Protein AF-A0A1U6GLB4-F1 (afdb_monomer_lite)

pLDDT: mean 91.73, std 7.14, range [48.81, 98.81]

Sequence (209 aa):
MNNYIIRPQEIYLLERYSSPAYFKEMRDAFANMLEAAEYALELFVNDLPFDYRTRPINRQPDIVWGERVLPNLRDTLDSLNVGYQELLKGDLAAIRYGGNVQSDFRAISTDYDIDWMPEQQQLDYEKWRREASLCAFNMKITSYFGWKIGSLTERYTTESRGPLNPPESWPIYRLSPKYSVELDEVVPVAGMYIPDRVDCSGIIKLDSA

Structure (mmCIF, N/CA/C/O backbone):
data_AF-A0A1U6GLB4-F1
#
_entry.id   AF-A0A1U6GLB4-F1
#
loop_
_atom_site.group_PDB
_atom_site.id
_atom_site.type_symbol
_atom_site.label_atom_id
_atom_site.label_alt_id
_atom_site.label_comp_id
_atom_site.label_asym_id
_atom_site.label_entity_id
_atom_site.label_seq_id
_atom_site.pdbx_PDB_ins_code
_atom_site.Cartn_x
_atom_site.Cartn_y
_atom_site.Cartn_z
_atom_site.occupancy
_atom_site.B_iso_or_equiv
_atom_site.auth_seq_id
_atom_site.auth_comp_id
_atom_site.auth_asym_id
_atom_site.auth_atom_id
_atom_site.pdbx_PDB_model_num
ATOM 1 N N . MET A 1 1 ? 8.419 0.129 -38.508 1.00 48.81 1 MET A N 1
ATOM 2 C CA . MET A 1 1 ? 9.339 0.737 -37.524 1.00 48.81 1 MET A CA 1
ATOM 3 C C . MET A 1 1 ? 8.672 0.589 -36.177 1.00 48.81 1 MET A C 1
ATOM 5 O O . MET A 1 1 ? 7.534 1.025 -36.063 1.00 48.81 1 MET A O 1
ATOM 9 N N . ASN A 1 2 ? 9.320 -0.069 -35.215 1.00 57.84 2 ASN A N 1
ATOM 10 C CA . ASN A 1 2 ? 8.777 -0.146 -33.860 1.00 57.84 2 ASN A CA 1
ATOM 11 C C . ASN A 1 2 ? 8.825 1.262 -33.272 1.00 57.84 2 ASN A C 1
ATOM 13 O O . ASN A 1 2 ? 9.902 1.830 -33.100 1.00 57.84 2 ASN A O 1
ATOM 17 N N . ASN A 1 3 ? 7.654 1.832 -33.029 1.00 80.00 3 ASN A N 1
ATOM 18 C CA . ASN A 1 3 ? 7.489 3.198 -32.570 1.00 80.00 3 ASN A CA 1
ATOM 19 C C . ASN A 1 3 ? 7.258 3.150 -31.055 1.00 80.00 3 ASN A C 1
ATOM 21 O O . ASN A 1 3 ? 6.149 3.381 -30.591 1.00 80.00 3 ASN A O 1
ATOM 25 N N . TYR A 1 4 ? 8.294 2.809 -30.284 1.00 84.12 4 TYR A N 1
ATOM 26 C CA . TYR A 1 4 ? 8.251 2.835 -28.818 1.00 84.12 4 TYR A CA 1
ATOM 27 C C . TYR A 1 4 ? 9.020 4.038 -28.264 1.00 84.12 4 TYR A C 1
ATOM 29 O O . TYR A 1 4 ? 9.943 4.552 -28.896 1.00 84.12 4 TYR A O 1
ATOM 37 N N . ILE A 1 5 ? 8.654 4.482 -27.060 1.00 89.19 5 ILE A N 1
ATOM 38 C CA . ILE A 1 5 ? 9.366 5.534 -26.323 1.00 89.19 5 ILE A CA 1
ATOM 39 C C . ILE A 1 5 ? 9.695 5.006 -24.932 1.00 89.19 5 ILE A C 1
ATOM 41 O O . ILE A 1 5 ? 8.812 4.568 -24.199 1.00 89.19 5 ILE A O 1
ATOM 45 N N . ILE A 1 6 ? 10.970 5.086 -24.554 1.00 90.69 6 ILE A N 1
ATOM 46 C CA . ILE A 1 6 ? 11.419 4.813 -23.188 1.00 90.69 6 ILE A CA 1
ATOM 47 C C . ILE A 1 6 ? 11.243 6.092 -22.370 1.00 90.69 6 ILE A C 1
ATOM 49 O O . ILE A 1 6 ? 11.812 7.129 -22.709 1.00 90.69 6 ILE A O 1
ATOM 53 N N . ARG A 1 7 ? 10.461 6.013 -21.289 1.00 93.06 7 ARG A N 1
ATOM 54 C CA . ARG A 1 7 ? 10.189 7.126 -20.367 1.00 93.06 7 ARG A CA 1
ATOM 55 C C . ARG A 1 7 ? 10.788 6.810 -18.992 1.00 93.06 7 ARG A C 1
ATOM 57 O O . ARG A 1 7 ? 10.134 6.121 -18.214 1.00 93.06 7 ARG A O 1
ATOM 64 N N . PRO A 1 8 ? 12.006 7.285 -18.669 1.00 94.50 8 PRO A N 1
ATOM 65 C CA . PRO A 1 8 ? 12.710 6.866 -17.456 1.00 94.50 8 PRO A CA 1
ATOM 66 C C . PRO A 1 8 ? 11.938 7.075 -16.152 1.00 94.50 8 PRO A C 1
ATOM 68 O O . PRO A 1 8 ? 11.910 6.174 -15.327 1.00 94.50 8 PRO A O 1
ATOM 71 N N . GLN A 1 9 ? 11.264 8.216 -15.982 1.00 95.06 9 GLN A N 1
ATOM 72 C CA . GLN A 1 9 ? 10.461 8.478 -14.783 1.00 95.06 9 GLN A CA 1
ATOM 73 C C . GLN A 1 9 ? 9.288 7.498 -14.638 1.00 95.06 9 GLN A C 1
ATOM 75 O O . GLN A 1 9 ? 9.032 7.007 -13.542 1.00 95.06 9 GLN A O 1
ATOM 80 N N . GLU A 1 10 ? 8.583 7.201 -15.734 1.00 94.44 10 GLU A N 1
ATOM 81 C CA . GLU A 1 10 ? 7.473 6.243 -15.723 1.00 94.44 10 GLU A CA 1
ATOM 82 C C . GLU A 1 10 ? 7.970 4.856 -15.315 1.00 94.44 10 GLU A C 1
ATOM 84 O O . GLU A 1 10 ? 7.393 4.231 -14.431 1.00 94.44 10 GLU A O 1
ATOM 89 N N . ILE A 1 11 ? 9.076 4.411 -15.916 1.00 93.88 11 ILE A N 1
ATOM 90 C CA . ILE A 1 11 ? 9.671 3.106 -15.627 1.00 93.88 11 ILE A CA 1
ATOM 91 C C . ILE A 1 11 ? 10.142 3.048 -14.167 1.00 93.88 11 ILE A C 1
ATOM 93 O O . ILE A 1 11 ? 9.776 2.128 -13.445 1.00 93.88 11 ILE A O 1
ATOM 97 N N . TYR A 1 12 ? 10.844 4.075 -13.692 1.00 95.50 12 TYR A N 1
ATOM 98 C CA . TYR A 1 12 ? 11.273 4.176 -12.298 1.00 95.50 12 TYR A CA 1
ATOM 99 C C . TYR A 1 12 ? 10.102 4.071 -11.308 1.00 95.50 12 TYR A C 1
ATOM 101 O O . TYR A 1 12 ? 10.186 3.366 -10.303 1.00 95.50 12 TYR A O 1
ATOM 109 N N . LEU A 1 13 ? 8.986 4.752 -11.585 1.00 95.88 13 LEU A N 1
ATOM 110 C CA . LEU A 1 13 ? 7.810 4.704 -10.717 1.00 95.88 13 LEU A CA 1
ATOM 111 C C . LEU A 1 13 ? 7.108 3.350 -10.753 1.00 95.88 13 LEU A C 1
ATOM 113 O O . LEU A 1 13 ? 6.653 2.890 -9.711 1.00 95.88 13 LEU A O 1
ATOM 117 N N . LEU A 1 14 ? 7.042 2.695 -11.912 1.00 94.88 14 LEU A N 1
ATOM 118 C CA . LEU A 1 14 ? 6.532 1.329 -12.009 1.00 94.88 14 LEU A CA 1
ATOM 119 C C . LEU A 1 14 ? 7.382 0.371 -11.162 1.00 94.88 14 LEU A C 1
ATOM 121 O O . LEU A 1 14 ? 6.813 -0.351 -10.348 1.00 94.88 14 LEU A O 1
ATOM 125 N N . GLU A 1 15 ? 8.715 0.427 -11.281 1.00 94.25 15 GLU A N 1
ATOM 126 C CA . GLU A 1 15 ? 9.641 -0.372 -10.462 1.00 94.25 15 GLU A CA 1
ATOM 127 C C . GLU A 1 15 ? 9.440 -0.105 -8.970 1.00 94.25 15 GLU A C 1
ATOM 129 O O . GLU A 1 15 ? 9.328 -1.043 -8.177 1.00 94.25 15 GLU A O 1
ATOM 134 N N . ARG A 1 16 ? 9.341 1.174 -8.583 1.00 95.44 16 ARG A N 1
ATOM 135 C CA . ARG A 1 16 ? 9.079 1.575 -7.199 1.00 95.44 16 ARG A CA 1
ATOM 136 C C . ARG A 1 16 ? 7.760 0.991 -6.712 1.00 95.44 16 ARG A C 1
ATOM 138 O O . ARG A 1 16 ? 7.752 0.322 -5.683 1.00 95.44 16 ARG A O 1
ATOM 145 N N . TYR A 1 17 ? 6.669 1.192 -7.445 1.00 95.56 17 TYR A N 1
ATOM 146 C CA . TYR A 1 17 ? 5.338 0.729 -7.056 1.00 95.56 17 TYR A CA 1
ATOM 147 C C . TYR A 1 17 ? 5.187 -0.791 -7.063 1.00 95.56 17 TYR A C 1
ATOM 149 O O . TYR A 1 17 ? 4.237 -1.288 -6.468 1.00 95.56 17 TYR A O 1
ATOM 157 N N . SER A 1 18 ? 6.106 -1.530 -7.682 1.00 93.94 18 SER A N 1
ATOM 158 C CA . SER A 1 18 ? 6.175 -2.990 -7.593 1.00 93.94 18 SER A CA 1
ATOM 159 C C . SER A 1 18 ? 7.276 -3.524 -6.683 1.00 93.94 18 SER A C 1
ATOM 161 O O . SER A 1 18 ? 7.493 -4.731 -6.633 1.00 93.94 18 SER A O 1
ATOM 163 N N . SER A 1 19 ? 7.999 -2.651 -5.983 1.00 94.75 19 SER A N 1
ATOM 164 C CA . SER A 1 19 ? 9.138 -3.057 -5.163 1.00 94.75 19 SER A CA 1
ATOM 165 C C . SER A 1 19 ? 8.711 -3.607 -3.793 1.00 94.75 19 SER A C 1
ATOM 167 O O . SER A 1 19 ? 7.716 -3.144 -3.222 1.00 94.75 19 SER A O 1
ATOM 169 N N . PRO A 1 20 ? 9.515 -4.508 -3.189 1.00 97.00 20 PRO A N 1
ATOM 170 C CA . PRO A 1 20 ? 9.338 -4.901 -1.793 1.00 97.00 20 PRO A CA 1
ATOM 171 C C . PRO A 1 20 ? 9.336 -3.706 -0.833 1.00 97.00 20 PRO A C 1
ATOM 173 O O . PRO A 1 20 ? 8.555 -3.678 0.112 1.00 97.00 20 PRO A O 1
ATOM 176 N N . ALA A 1 21 ? 10.173 -2.695 -1.084 1.00 97.25 21 ALA A N 1
ATOM 177 C CA . ALA A 1 21 ? 10.254 -1.507 -0.237 1.00 97.25 21 ALA A CA 1
ATOM 178 C C . ALA A 1 21 ? 8.921 -0.743 -0.193 1.00 97.25 21 ALA A C 1
ATOM 180 O O . ALA A 1 21 ? 8.442 -0.403 0.884 1.00 97.25 21 ALA A O 1
ATOM 181 N N . TYR A 1 22 ? 8.280 -0.547 -1.346 1.00 97.31 22 TYR A N 1
ATOM 182 C CA . TYR A 1 22 ? 6.992 0.144 -1.415 1.00 97.31 22 TYR A CA 1
ATOM 183 C C . TYR A 1 22 ? 5.839 -0.703 -0.859 1.00 97.31 22 TYR A C 1
ATOM 185 O O . TYR A 1 22 ? 4.945 -0.182 -0.195 1.00 97.31 22 TYR A O 1
ATOM 193 N N . PHE A 1 23 ? 5.887 -2.028 -1.046 1.00 98.19 23 PHE A N 1
ATOM 194 C CA . PHE A 1 23 ? 4.966 -2.947 -0.368 1.00 98.19 23 PHE A CA 1
ATOM 195 C C . PHE A 1 23 ? 5.094 -2.824 1.158 1.00 98.19 23 PHE A C 1
ATOM 197 O O . PHE A 1 23 ? 4.090 -2.777 1.868 1.00 98.19 23 PHE A O 1
ATOM 204 N N . LYS A 1 24 ? 6.326 -2.744 1.674 1.00 98.31 24 LYS A N 1
ATOM 205 C CA . LYS A 1 24 ? 6.592 -2.566 3.105 1.00 98.31 24 LYS A CA 1
ATOM 206 C C . LYS A 1 24 ? 6.003 -1.257 3.631 1.00 98.31 24 LYS A C 1
ATOM 208 O O . LYS A 1 24 ? 5.389 -1.284 4.688 1.00 98.31 24 LYS A O 1
ATOM 213 N N . GLU A 1 25 ? 6.153 -0.146 2.904 1.00 98.06 25 GLU A N 1
ATOM 214 C CA . GLU A 1 25 ? 5.538 1.144 3.267 1.00 98.06 25 GLU A CA 1
ATOM 215 C C . GLU A 1 25 ? 4.018 1.003 3.449 1.00 98.06 25 GLU A C 1
ATOM 217 O O . GLU A 1 25 ? 3.474 1.403 4.478 1.00 98.06 25 GLU A O 1
ATOM 222 N N . MET A 1 26 ? 3.344 0.358 2.492 1.00 98.25 26 MET A N 1
ATOM 223 C CA . MET A 1 26 ? 1.905 0.082 2.555 1.00 98.25 26 MET A CA 1
ATOM 224 C C . MET A 1 26 ? 1.525 -0.782 3.763 1.00 98.25 26 MET A C 1
ATOM 226 O O . MET A 1 26 ? 0.605 -0.438 4.506 1.00 98.25 26 MET A O 1
ATOM 230 N N . ARG A 1 27 ? 2.241 -1.893 3.966 1.00 98.56 27 ARG A N 1
ATOM 231 C CA . ARG A 1 27 ? 2.006 -2.827 5.071 1.00 98.56 27 ARG A CA 1
ATOM 232 C C . ARG A 1 27 ? 2.204 -2.157 6.427 1.00 98.56 27 ARG A C 1
ATOM 234 O O . ARG A 1 27 ? 1.383 -2.342 7.315 1.00 98.56 27 ARG A O 1
ATOM 241 N N . ASP A 1 28 ? 3.280 -1.397 6.592 1.00 98.75 28 ASP A N 1
ATOM 242 C CA . ASP A 1 28 ? 3.593 -0.728 7.856 1.00 98.75 28 ASP A CA 1
ATOM 243 C C . ASP A 1 28 ? 2.567 0.362 8.165 1.00 98.75 28 ASP A C 1
ATOM 245 O O . ASP A 1 28 ? 2.120 0.481 9.301 1.00 98.75 28 ASP A O 1
A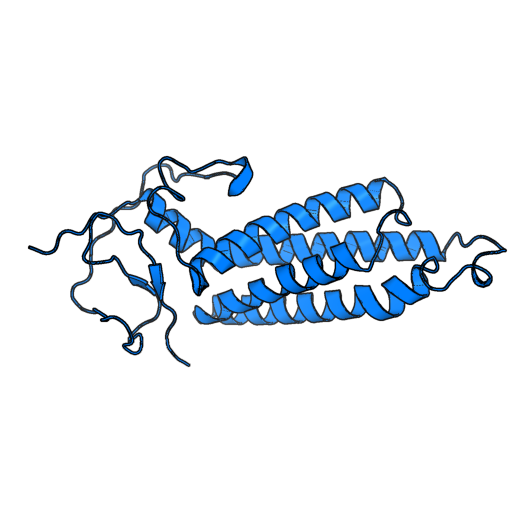TOM 249 N N . ALA A 1 29 ? 2.124 1.110 7.149 1.00 98.69 29 ALA A N 1
ATOM 250 C CA . ALA A 1 29 ? 1.013 2.040 7.307 1.00 98.69 29 ALA A CA 1
ATOM 251 C C . ALA A 1 29 ? -0.275 1.312 7.725 1.00 98.69 29 ALA A C 1
ATOM 253 O O . ALA A 1 29 ? -0.973 1.770 8.623 1.00 98.69 29 ALA A O 1
ATOM 254 N N . PHE A 1 30 ? -0.578 0.153 7.136 1.00 98.75 30 PHE A N 1
ATOM 255 C CA . PHE A 1 30 ? -1.726 -0.652 7.553 1.00 98.75 30 PHE A CA 1
ATOM 256 C C . PHE A 1 30 ? -1.589 -1.148 9.003 1.00 98.75 30 PHE A C 1
ATOM 258 O O . PHE A 1 30 ? -2.547 -1.064 9.766 1.00 98.75 30 PHE A O 1
ATOM 265 N N . ALA A 1 31 ? -0.403 -1.605 9.409 1.00 98.81 31 ALA A N 1
ATOM 266 C CA . ALA A 1 31 ? -0.138 -2.040 10.779 1.00 98.81 31 ALA A CA 1
ATOM 267 C C . ALA A 1 31 ? -0.322 -0.899 11.793 1.00 98.81 31 ALA A C 1
ATOM 269 O O . ALA A 1 31 ? -1.009 -1.083 12.792 1.00 98.81 31 ALA A O 1
ATOM 270 N N . ASN A 1 32 ? 0.202 0.296 11.502 1.00 98.81 32 ASN A N 1
ATOM 271 C CA . ASN A 1 32 ? 0.034 1.470 12.366 1.00 98.81 32 ASN A CA 1
ATOM 272 C C . ASN A 1 32 ? -1.437 1.921 12.458 1.00 98.81 32 ASN A C 1
ATOM 274 O O . ASN A 1 32 ? -1.891 2.380 13.504 1.00 98.81 32 ASN A O 1
ATOM 278 N N . MET A 1 33 ? -2.193 1.801 11.362 1.00 98.44 33 MET A N 1
ATOM 279 C CA . MET A 1 33 ? -3.637 2.059 11.350 1.00 98.44 33 MET A CA 1
ATOM 280 C C . MET A 1 33 ? -4.382 1.070 12.253 1.00 98.44 33 MET A C 1
ATOM 282 O O . MET A 1 33 ? -5.233 1.484 13.041 1.00 98.44 33 MET A O 1
ATOM 286 N N . LEU A 1 34 ? -4.040 -0.220 12.164 1.00 98.50 34 LEU A N 1
ATOM 287 C CA . LEU A 1 34 ? -4.619 -1.262 13.006 1.00 98.50 34 LEU A CA 1
ATOM 288 C C . LEU A 1 34 ? -4.296 -1.022 14.486 1.00 98.50 34 LEU A C 1
ATOM 290 O O . LEU A 1 34 ? -5.208 -1.042 15.305 1.00 98.50 34 LEU A O 1
ATOM 294 N N . GLU A 1 35 ? -3.041 -0.712 14.814 1.00 98.69 35 GLU A N 1
ATOM 295 C CA . GLU A 1 35 ? -2.609 -0.393 16.180 1.00 98.69 35 GLU A CA 1
ATOM 296 C C . GLU A 1 35 ? -3.398 0.790 16.767 1.00 98.69 35 GLU A C 1
ATOM 298 O O . GLU A 1 35 ? -3.877 0.716 17.898 1.00 98.69 35 GLU A O 1
ATOM 303 N N . ALA A 1 36 ? -3.619 1.855 15.986 1.00 98.44 36 ALA A N 1
ATOM 304 C CA . ALA A 1 36 ? -4.425 2.996 16.423 1.00 98.44 36 ALA A CA 1
ATOM 305 C C . ALA A 1 36 ? -5.878 2.598 16.745 1.00 98.44 36 ALA A C 1
ATOM 307 O O . ALA A 1 36 ? -6.431 3.046 17.752 1.00 98.44 36 ALA 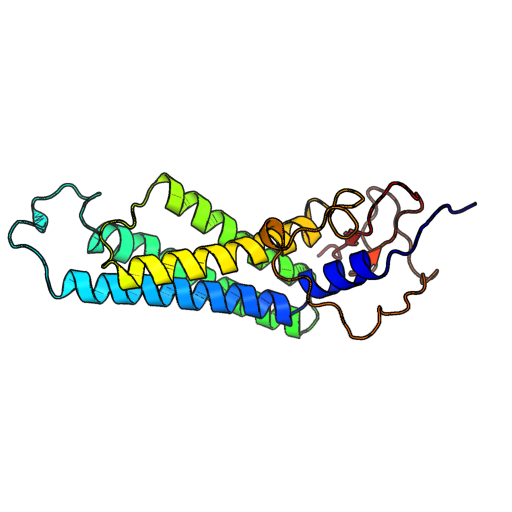A O 1
ATOM 308 N N . ALA A 1 37 ? -6.490 1.734 15.928 1.00 97.94 37 ALA A N 1
ATOM 309 C CA . ALA A 1 37 ? -7.851 1.248 16.158 1.00 97.94 37 ALA A CA 1
ATOM 310 C C . ALA A 1 37 ? -7.943 0.292 17.360 1.00 97.94 37 ALA A C 1
ATOM 312 O O . ALA A 1 37 ? -8.902 0.362 18.132 1.00 97.94 37 ALA A O 1
ATOM 313 N N . GLU A 1 38 ? -6.956 -0.588 17.542 1.00 98.25 38 GLU A N 1
ATOM 314 C CA . GLU A 1 38 ? -6.878 -1.484 18.700 1.00 98.25 38 GLU A CA 1
ATOM 315 C C . GLU A 1 38 ? -6.714 -0.698 19.999 1.00 98.25 38 GLU A C 1
ATOM 317 O O . GLU A 1 38 ? -7.439 -0.941 20.964 1.00 98.25 38 GLU A O 1
ATOM 322 N N . TYR A 1 39 ? -5.826 0.297 19.999 1.00 98.25 39 TYR A N 1
ATOM 323 C CA . TYR A 1 39 ? -5.616 1.151 21.159 1.00 98.25 39 TYR A CA 1
ATOM 324 C C . TYR A 1 39 ? -6.846 2.014 21.468 1.00 98.25 39 TYR A C 1
ATOM 326 O O . TYR A 1 39 ? -7.226 2.161 22.630 1.00 98.25 39 TYR A O 1
ATOM 334 N N . ALA A 1 40 ? -7.537 2.530 20.444 1.00 97.38 40 ALA A N 1
ATOM 335 C CA . ALA A 1 40 ? -8.813 3.218 20.634 1.00 97.38 40 ALA A CA 1
ATOM 336 C C . ALA A 1 40 ? -9.847 2.317 21.320 1.00 97.38 40 ALA A C 1
ATOM 338 O O . ALA A 1 40 ? -10.564 2.772 22.213 1.00 97.38 40 ALA A O 1
ATOM 339 N N . LEU A 1 41 ? -9.921 1.042 20.921 1.00 96.75 41 LEU A N 1
ATOM 340 C CA . LEU A 1 41 ? -10.849 0.093 21.525 1.00 96.75 41 LEU A CA 1
ATOM 341 C C . LEU A 1 41 ? -10.486 -0.218 22.980 1.00 96.75 41 LEU A C 1
ATOM 343 O O . LEU A 1 41 ? -11.379 -0.281 23.822 1.00 96.75 41 LEU A O 1
ATOM 347 N N . GLU A 1 42 ? -9.200 -0.375 23.290 1.00 96.75 42 GLU A N 1
ATOM 348 C CA . GLU A 1 42 ? -8.733 -0.557 24.667 1.00 96.75 42 GLU A CA 1
ATOM 349 C C . GLU A 1 42 ? -9.148 0.622 25.557 1.00 96.75 42 GLU A C 1
ATOM 351 O O . GLU A 1 42 ? -9.722 0.422 26.631 1.00 96.75 42 GLU A O 1
ATOM 356 N N . LEU A 1 43 ? -8.921 1.856 25.095 1.00 95.25 43 LEU A N 1
ATOM 357 C CA . LEU A 1 43 ? -9.346 3.063 25.808 1.00 95.25 43 LEU A CA 1
ATOM 358 C C . LEU A 1 43 ? -10.866 3.094 26.006 1.00 95.25 43 LEU A C 1
ATOM 360 O O . LEU A 1 43 ? -11.334 3.372 27.107 1.00 95.25 43 LEU A O 1
ATOM 364 N N . PHE A 1 44 ? -11.628 2.759 24.963 1.00 92.94 44 PHE A N 1
ATOM 365 C CA . PHE A 1 44 ? -13.088 2.741 25.006 1.00 92.94 44 PHE A CA 1
ATOM 366 C C . PHE A 1 44 ? -13.638 1.720 26.015 1.00 92.94 44 PHE A C 1
ATOM 368 O O . PHE A 1 44 ? -14.528 2.039 26.801 1.00 92.94 44 PHE A O 1
ATOM 375 N N . VAL A 1 45 ? -13.106 0.493 26.027 1.00 92.31 45 VAL A N 1
ATOM 376 C CA . VAL A 1 45 ? -13.561 -0.579 26.932 1.00 92.31 45 VAL A CA 1
ATOM 377 C C . VAL A 1 45 ? -13.214 -0.281 28.396 1.00 92.31 45 VAL A C 1
ATOM 379 O O . VAL A 1 45 ? -13.943 -0.699 29.298 1.00 92.31 45 VAL A O 1
ATOM 382 N N . ASN A 1 46 ? -12.142 0.471 28.644 1.00 92.81 46 ASN A N 1
ATOM 383 C CA . ASN A 1 46 ? -11.748 0.881 29.991 1.00 92.81 46 ASN A CA 1
ATOM 384 C C . ASN A 1 46 ? -12.614 2.015 30.577 1.00 92.81 46 ASN A C 1
ATOM 386 O O . ASN A 1 46 ? -12.570 2.226 31.788 1.00 92.81 46 ASN A O 1
ATOM 390 N N . ASP A 1 47 ? -13.417 2.709 29.761 1.00 90.50 47 ASP A N 1
ATOM 391 C CA . ASP A 1 47 ? -14.274 3.832 30.182 1.00 90.50 47 ASP A CA 1
ATOM 392 C C . ASP A 1 47 ? -15.713 3.699 29.644 1.00 90.50 47 ASP A C 1
ATOM 394 O O . ASP A 1 47 ? -16.276 4.593 29.007 1.00 90.50 47 ASP A O 1
ATOM 398 N N . LEU A 1 48 ? -16.329 2.531 29.864 1.00 88.38 48 LEU A N 1
ATOM 399 C CA . LEU A 1 48 ? -17.674 2.258 29.354 1.00 88.38 48 LEU A CA 1
ATOM 400 C C . LEU A 1 48 ? -18.765 3.014 30.140 1.00 88.38 48 LEU A C 1
ATOM 402 O O . LEU A 1 48 ? -18.875 2.856 31.361 1.00 88.38 48 LEU A O 1
ATOM 406 N N . PRO A 1 49 ? -19.670 3.739 29.452 1.00 84.81 49 PRO A N 1
ATOM 407 C CA . PRO A 1 49 ? -20.848 4.328 30.080 1.00 84.81 49 PRO A CA 1
ATOM 408 C C . PRO A 1 49 ? -21.757 3.272 30.718 1.00 84.81 49 PRO A C 1
ATOM 410 O O . PRO A 1 49 ? -21.941 2.180 30.181 1.00 84.81 49 PRO A O 1
ATOM 413 N N . PHE A 1 50 ? -22.424 3.620 31.818 1.00 86.25 50 PHE A N 1
ATOM 414 C CA . PHE A 1 50 ? -23.331 2.698 32.515 1.00 86.25 50 PHE A CA 1
ATOM 415 C C . PHE A 1 50 ? -24.469 2.165 31.622 1.00 86.25 50 PHE A C 1
ATOM 417 O O . PHE A 1 50 ? -24.862 1.005 31.724 1.00 86.25 50 PHE A O 1
ATOM 424 N N . ASP A 1 51 ? -24.988 2.995 30.715 1.00 89.50 51 ASP A N 1
ATOM 425 C CA . ASP A 1 51 ? -26.072 2.642 29.794 1.00 89.50 51 ASP A CA 1
ATOM 426 C C . ASP A 1 51 ? -25.591 1.894 28.539 1.00 89.50 51 ASP A C 1
ATOM 428 O O . ASP A 1 51 ? -26.408 1.517 27.698 1.00 89.50 51 ASP A O 1
ATOM 432 N N . TYR A 1 52 ? -24.283 1.670 28.392 1.00 90.69 52 TYR A N 1
ATOM 433 C CA . TYR A 1 52 ? -23.653 1.220 27.152 1.00 90.69 52 TYR A CA 1
ATOM 434 C C . TYR A 1 52 ? -24.325 -0.005 26.519 1.00 90.69 52 TYR A C 1
ATOM 436 O O . TYR A 1 52 ? -24.701 0.019 25.347 1.00 90.69 52 TYR A O 1
ATOM 444 N N . ARG A 1 53 ? -24.552 -1.059 27.309 1.00 91.38 53 ARG A N 1
ATOM 445 C CA . ARG A 1 53 ? -25.127 -2.328 26.830 1.00 91.38 53 ARG A CA 1
ATOM 446 C C . ARG A 1 53 ? -26.595 -2.233 26.413 1.00 91.38 53 ARG A C 1
ATOM 448 O O . ARG A 1 53 ? -27.105 -3.154 25.785 1.00 91.38 53 ARG A O 1
ATOM 455 N N . THR A 1 54 ? -27.271 -1.134 26.744 1.00 92.69 54 THR A N 1
ATOM 456 C CA . THR A 1 54 ? -28.653 -0.870 26.309 1.00 92.69 54 THR A CA 1
ATOM 457 C C . THR A 1 54 ? -28.722 -0.202 24.936 1.00 92.69 54 THR A C 1
ATOM 459 O O . THR A 1 54 ? -29.798 -0.104 24.345 1.00 92.69 54 THR A O 1
ATOM 462 N N . ARG A 1 55 ? -27.581 0.252 24.402 1.00 89.19 55 ARG A N 1
ATOM 463 C CA . ARG A 1 55 ? -27.509 0.915 23.100 1.00 89.19 55 ARG A CA 1
ATOM 464 C C . ARG A 1 55 ? -27.664 -0.106 21.964 1.00 89.19 55 ARG A C 1
ATOM 466 O O . ARG A 1 55 ? -27.280 -1.265 22.122 1.00 89.19 55 ARG A O 1
ATOM 473 N N . PRO A 1 56 ? -28.182 0.305 20.794 1.00 89.12 56 PRO A N 1
ATOM 474 C CA . PRO A 1 56 ? -28.191 -0.533 19.595 1.00 89.12 56 PRO A CA 1
ATOM 475 C C . PRO A 1 56 ? -26.806 -1.110 19.271 1.00 89.12 56 PRO A C 1
ATOM 477 O O . PRO A 1 56 ? -25.800 -0.444 19.503 1.00 89.12 56 PRO A O 1
ATOM 480 N N . ILE A 1 57 ? -26.746 -2.322 18.702 1.00 86.12 57 ILE A N 1
ATOM 481 C CA . ILE A 1 57 ? -25.479 -3.046 18.475 1.00 86.12 57 ILE A CA 1
ATOM 482 C C . ILE A 1 57 ? -24.495 -2.255 17.604 1.00 86.12 57 ILE A C 1
ATOM 484 O O . ILE A 1 57 ? -23.299 -2.271 17.852 1.00 86.12 57 ILE A O 1
ATOM 488 N N . ASN A 1 58 ? -24.994 -1.482 16.634 1.00 81.62 58 ASN A N 1
ATOM 489 C CA . ASN A 1 58 ? -24.172 -0.625 15.777 1.00 81.62 58 ASN A CA 1
ATOM 490 C C . ASN A 1 58 ? -23.534 0.561 16.525 1.00 81.62 58 ASN A C 1
ATOM 492 O O . ASN A 1 58 ? -22.687 1.245 15.967 1.00 81.62 58 ASN A O 1
ATOM 496 N N . ARG A 1 59 ? -23.940 0.811 17.775 1.00 84.56 59 ARG A N 1
ATOM 497 C CA . ARG A 1 59 ? -23.339 1.777 18.705 1.00 84.56 59 ARG A CA 1
ATOM 498 C C . ARG A 1 59 ? -22.567 1.092 19.834 1.00 84.56 59 ARG A C 1
ATOM 500 O O . ARG A 1 59 ? -22.311 1.724 20.859 1.00 84.56 59 ARG A O 1
ATOM 507 N N . GLN A 1 60 ? -22.235 -0.187 19.658 1.00 91.75 60 GLN A N 1
ATOM 508 C CA . GLN A 1 60 ? -21.395 -0.953 20.567 1.00 91.75 60 GLN A CA 1
ATOM 509 C C . GLN A 1 60 ? -20.071 -1.324 19.870 1.00 91.75 60 GLN A C 1
ATOM 511 O O . GLN A 1 60 ? -19.979 -2.402 19.275 1.00 91.75 60 GLN A O 1
ATOM 516 N N . PRO A 1 61 ? -19.056 -0.431 19.885 1.00 92.31 61 PRO A N 1
ATOM 517 C CA . PRO A 1 61 ? -17.773 -0.660 19.222 1.00 92.31 61 PRO A CA 1
ATOM 518 C C . PRO A 1 61 ? -17.053 -1.930 19.671 1.00 92.31 61 PRO A C 1
ATOM 520 O O . PRO A 1 61 ? -16.443 -2.594 18.845 1.00 92.31 61 PRO A O 1
ATOM 523 N N . ASP A 1 62 ? -17.150 -2.330 20.938 1.00 92.81 62 ASP A N 1
ATOM 524 C CA . ASP A 1 62 ? -16.513 -3.571 21.398 1.00 92.81 62 ASP A CA 1
ATOM 525 C C . ASP A 1 62 ? -17.061 -4.825 20.709 1.00 92.81 62 ASP A C 1
ATOM 527 O O . ASP A 1 62 ? -16.301 -5.744 20.428 1.00 92.81 62 ASP A O 1
ATOM 531 N N . ILE A 1 63 ? -18.346 -4.829 20.355 1.00 92.06 63 ILE A N 1
ATOM 532 C CA . ILE A 1 63 ? -18.956 -5.906 19.575 1.00 92.06 63 ILE A CA 1
ATOM 533 C C . ILE A 1 63 ? -18.605 -5.731 18.096 1.00 92.06 63 ILE A C 1
ATOM 535 O O . ILE A 1 63 ? -18.038 -6.620 17.469 1.00 92.06 63 ILE A O 1
ATOM 539 N N . VAL A 1 64 ? -18.928 -4.577 17.506 1.00 91.81 64 VAL A N 1
ATOM 540 C CA . VAL A 1 64 ? -18.788 -4.380 16.053 1.00 91.81 64 VAL A CA 1
ATOM 541 C C . VAL A 1 64 ? -17.322 -4.364 15.633 1.00 91.81 64 VAL A C 1
ATOM 543 O O . VAL A 1 64 ? -16.913 -5.123 14.754 1.00 91.81 64 VAL A O 1
ATOM 546 N N . TRP A 1 65 ? -16.518 -3.513 16.261 1.00 95.12 65 TRP A N 1
ATOM 547 C CA . TRP A 1 65 ? -15.099 -3.412 15.961 1.00 95.12 65 TRP A CA 1
ATOM 548 C C . TRP A 1 65 ? -14.299 -4.534 16.613 1.00 95.12 65 TRP A C 1
ATOM 550 O O . TRP A 1 65 ? -13.496 -5.161 15.926 1.00 95.12 65 TRP A O 1
ATOM 560 N N . GLY A 1 66 ? -14.547 -4.839 17.888 1.00 95.25 66 GLY A N 1
ATOM 561 C CA . GLY A 1 66 ? -13.778 -5.854 18.613 1.00 95.25 66 GLY A CA 1
ATOM 562 C C . GLY A 1 66 ? -13.963 -7.282 18.098 1.00 95.25 66 GLY A C 1
ATOM 563 O O . GLY A 1 66 ? -12.979 -8.018 18.020 1.00 95.25 66 GLY A O 1
ATOM 564 N N . GLU A 1 67 ? -15.175 -7.672 17.686 1.00 93.69 67 GLU A N 1
ATOM 565 C CA . GLU A 1 67 ? -15.458 -9.055 17.261 1.00 93.69 67 GLU A CA 1
ATOM 566 C C . GLU A 1 67 ? -15.499 -9.247 15.741 1.00 93.69 67 GLU A C 1
ATOM 568 O O . GLU A 1 67 ? -15.430 -10.385 15.274 1.00 93.69 67 GLU A O 1
ATOM 573 N N . ARG A 1 68 ? -15.614 -8.170 14.948 1.00 92.56 68 ARG A N 1
ATOM 574 C CA . ARG A 1 68 ? -15.749 -8.284 13.486 1.00 92.56 68 ARG A CA 1
ATOM 575 C C . ARG A 1 68 ? -14.730 -7.479 12.695 1.00 92.56 68 ARG A C 1
ATOM 577 O O . ARG A 1 68 ? -14.076 -8.054 11.832 1.00 92.56 68 ARG A O 1
ATOM 584 N N . VAL A 1 69 ? -14.585 -6.179 12.951 1.00 95.06 69 VAL A N 1
ATOM 585 C CA . VAL A 1 69 ? -13.681 -5.341 12.138 1.00 95.06 69 VAL A CA 1
ATOM 586 C C . VAL A 1 69 ? -12.214 -5.657 12.426 1.00 95.06 69 VAL A C 1
ATOM 588 O O . VAL A 1 69 ? -11.482 -6.012 11.507 1.00 95.06 69 VAL A O 1
ATOM 591 N N . LEU A 1 70 ? -11.783 -5.571 13.688 1.00 97.31 70 LEU A N 1
ATOM 592 C CA . LEU A 1 70 ? -10.381 -5.765 14.065 1.00 97.31 70 LEU A CA 1
ATOM 593 C C . LEU A 1 70 ? -9.870 -7.181 13.758 1.00 97.31 70 LEU A C 1
ATOM 595 O O . LEU A 1 70 ? -8.765 -7.281 13.232 1.00 97.31 70 LEU A O 1
ATOM 599 N N . PRO A 1 71 ? -10.630 -8.273 13.993 1.00 97.38 71 PRO A N 1
ATOM 600 C CA . PRO A 1 71 ? -10.206 -9.604 13.562 1.00 97.38 71 PRO A CA 1
ATOM 601 C C . PRO A 1 71 ? -9.946 -9.699 12.053 1.00 97.38 71 PRO A C 1
ATOM 603 O O . PRO A 1 71 ? -8.885 -10.167 11.658 1.00 97.38 71 PRO A O 1
ATOM 606 N N . ASN A 1 72 ? -10.840 -9.163 11.214 1.00 96.31 72 ASN A N 1
ATOM 607 C CA . ASN A 1 72 ? -10.632 -9.168 9.761 1.00 96.31 72 ASN A CA 1
ATOM 608 C C . ASN A 1 72 ? -9.403 -8.341 9.352 1.00 96.31 72 ASN A C 1
ATOM 610 O O . ASN A 1 72 ? -8.645 -8.747 8.475 1.00 96.31 72 ASN A O 1
ATOM 614 N N . LEU A 1 73 ? -9.175 -7.191 9.997 1.00 97.62 73 LEU A N 1
ATOM 615 C CA . LEU A 1 73 ? -7.986 -6.380 9.730 1.00 97.62 73 LEU A CA 1
ATOM 616 C C . LEU A 1 73 ? -6.692 -7.103 10.134 1.00 97.62 73 LEU A C 1
ATOM 618 O O . LEU A 1 73 ? -5.697 -6.995 9.420 1.00 97.62 73 LEU A O 1
ATOM 622 N N . ARG A 1 74 ? -6.693 -7.872 11.231 1.00 98.44 74 ARG A N 1
ATOM 623 C CA . ARG A 1 74 ? -5.554 -8.725 11.615 1.00 98.44 74 ARG A CA 1
ATOM 624 C C . ARG A 1 74 ? -5.276 -9.790 10.555 1.00 98.44 74 ARG A C 1
ATOM 626 O O . ARG A 1 74 ? -4.134 -9.909 10.121 1.00 98.44 74 ARG A O 1
ATOM 633 N N . ASP A 1 75 ? -6.311 -10.472 10.065 1.00 97.69 75 ASP A N 1
ATOM 634 C CA . ASP A 1 75 ? -6.178 -11.470 8.992 1.00 97.69 75 ASP A CA 1
ATOM 635 C C . ASP A 1 75 ? -5.603 -10.852 7.704 1.00 97.69 75 ASP A C 1
ATOM 637 O O . ASP A 1 75 ? -4.770 -11.451 7.007 1.00 97.69 75 ASP A O 1
ATOM 641 N N . THR A 1 76 ? -6.001 -9.615 7.387 1.00 97.94 76 THR A N 1
ATOM 642 C CA . THR A 1 76 ? -5.400 -8.865 6.282 1.00 97.94 76 THR A CA 1
ATOM 643 C C . THR A 1 76 ? -3.939 -8.543 6.552 1.00 9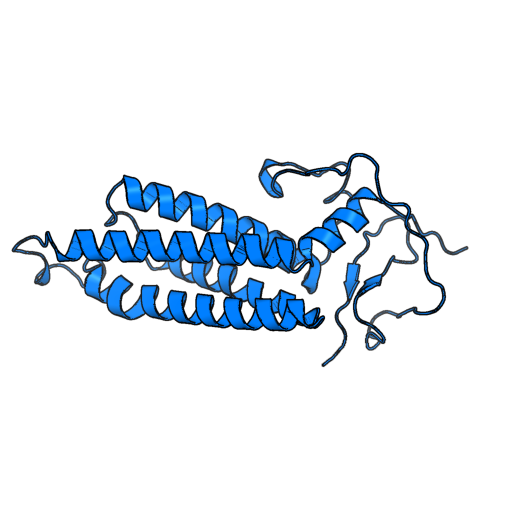7.94 76 THR A C 1
ATOM 645 O O . THR A 1 76 ? -3.118 -8.759 5.662 1.00 97.94 76 THR A O 1
ATOM 648 N N . LEU A 1 77 ? -3.574 -8.076 7.749 1.00 98.62 77 LEU A N 1
ATOM 649 C CA . LEU A 1 77 ? -2.173 -7.812 8.085 1.00 98.62 77 LEU A CA 1
ATOM 650 C C . LEU A 1 77 ? -1.314 -9.082 7.978 1.00 98.62 77 LEU A C 1
ATOM 652 O O . LEU A 1 77 ? -0.218 -9.028 7.416 1.00 98.62 77 LEU A O 1
ATOM 656 N N . ASP A 1 78 ? -1.818 -10.230 8.426 1.00 98.38 78 ASP A N 1
ATOM 657 C CA . ASP A 1 78 ? -1.152 -11.526 8.263 1.00 98.38 78 ASP A CA 1
ATOM 658 C C . ASP A 1 78 ? -0.966 -11.882 6.784 1.00 98.38 78 ASP A C 1
ATOM 660 O O . ASP A 1 78 ? 0.131 -12.252 6.355 1.00 98.38 78 ASP A O 1
ATOM 664 N N . SER A 1 79 ? -1.998 -11.669 5.966 1.00 97.50 79 SER A N 1
ATOM 665 C CA . SER A 1 79 ? -1.913 -11.847 4.512 1.00 97.50 79 SER A CA 1
ATOM 666 C C . SER A 1 79 ? -0.872 -10.917 3.877 1.00 97.50 79 SER A C 1
ATOM 668 O O . SER A 1 79 ? -0.102 -11.340 3.013 1.00 97.50 79 SER A O 1
ATOM 670 N N . LEU A 1 80 ? -0.794 -9.656 4.311 1.00 98.25 80 LEU A N 1
ATOM 671 C CA . LEU A 1 80 ? 0.220 -8.708 3.845 1.00 98.25 80 LEU A CA 1
ATOM 672 C C . LEU A 1 80 ? 1.630 -9.128 4.273 1.00 98.25 80 LEU A C 1
ATOM 674 O O . LEU A 1 80 ? 2.572 -8.980 3.496 1.00 98.25 80 LEU A O 1
ATOM 678 N N . ASN A 1 81 ? 1.792 -9.679 5.477 1.00 98.44 81 ASN A N 1
ATOM 679 C CA . ASN A 1 81 ? 3.067 -10.228 5.930 1.00 98.44 81 ASN A CA 1
ATOM 680 C C . ASN A 1 81 ? 3.528 -11.381 5.032 1.00 98.44 81 ASN A C 1
ATOM 682 O O . ASN A 1 81 ? 4.695 -11.395 4.636 1.00 98.44 81 ASN A O 1
ATOM 686 N N . VAL A 1 82 ? 2.625 -12.291 4.652 1.00 97.94 82 VAL A N 1
ATOM 687 C CA . VAL A 1 82 ? 2.917 -13.362 3.683 1.00 97.94 82 VAL A CA 1
ATOM 688 C C . VAL A 1 82 ? 3.326 -12.776 2.332 1.00 97.94 82 VAL A C 1
ATOM 690 O O . VAL A 1 82 ? 4.410 -13.087 1.840 1.00 97.94 82 VAL A O 1
ATOM 693 N N . GLY A 1 83 ? 2.517 -11.873 1.766 1.00 96.44 83 GLY A N 1
ATOM 694 C CA . GLY A 1 83 ? 2.811 -11.241 0.476 1.00 96.44 83 GLY A CA 1
ATOM 695 C C . GLY A 1 83 ? 4.160 -10.516 0.457 1.00 96.44 83 GLY A C 1
ATOM 696 O O . GLY A 1 83 ? 4.914 -10.622 -0.508 1.00 96.44 83 GLY A O 1
ATOM 697 N N . TYR A 1 84 ? 4.524 -9.845 1.553 1.00 98.12 84 TYR A N 1
ATOM 698 C CA . TYR A 1 84 ? 5.829 -9.200 1.677 1.00 98.12 84 TYR A CA 1
ATOM 699 C C . TYR A 1 84 ? 6.988 -10.208 1.644 1.00 98.12 84 TYR A C 1
ATOM 701 O O . TYR A 1 84 ? 7.992 -9.960 0.976 1.00 98.12 84 TYR A O 1
ATOM 709 N N . GLN A 1 85 ? 6.858 -11.354 2.322 1.00 98.12 85 GLN A N 1
ATOM 710 C CA . GLN A 1 85 ? 7.889 -12.397 2.295 1.00 98.12 85 GLN A CA 1
ATOM 711 C C . GLN A 1 85 ? 8.039 -13.030 0.910 1.00 98.12 85 GLN A C 1
ATOM 713 O O . GLN A 1 85 ? 9.167 -13.251 0.476 1.00 98.12 85 GLN A O 1
ATOM 718 N N . GLU A 1 86 ? 6.943 -13.301 0.199 1.00 96.44 86 GLU A N 1
ATOM 719 C CA . GLU A 1 86 ? 7.014 -13.843 -1.167 1.00 96.44 86 GLU A CA 1
ATOM 720 C C . GLU A 1 86 ? 7.647 -12.841 -2.143 1.00 96.44 86 GLU A C 1
ATOM 722 O O . GLU A 1 86 ? 8.535 -13.197 -2.922 1.00 96.44 86 GLU A O 1
ATOM 727 N N . LEU A 1 87 ? 7.310 -11.555 -2.017 1.00 94.94 87 LEU A N 1
ATOM 728 C CA . LEU A 1 87 ? 7.912 -10.502 -2.832 1.00 94.94 87 LEU A CA 1
ATOM 729 C C . LEU A 1 87 ? 9.426 -10.368 -2.580 1.00 94.94 87 LEU A C 1
ATOM 731 O O . LEU A 1 87 ? 10.193 -10.152 -3.517 1.00 94.94 87 LEU A O 1
ATOM 735 N N . LEU A 1 88 ? 9.885 -10.557 -1.335 1.00 96.69 88 LEU A N 1
ATOM 736 C CA . LEU A 1 88 ? 11.317 -10.608 -1.003 1.00 96.69 88 LEU A CA 1
ATOM 737 C C . LEU A 1 88 ? 12.040 -11.821 -1.609 1.00 96.69 88 LEU A C 1
ATOM 739 O O . LEU A 1 88 ? 13.238 -11.732 -1.880 1.00 96.69 88 LEU A O 1
ATOM 743 N N . LYS A 1 89 ? 11.338 -12.936 -1.844 1.00 95.69 89 LYS A N 1
ATOM 744 C CA . LYS A 1 89 ? 11.879 -14.110 -2.554 1.00 95.69 89 LYS A CA 1
ATOM 745 C C . LYS A 1 89 ? 11.899 -13.927 -4.076 1.00 95.69 89 LYS A C 1
ATOM 747 O O . LYS A 1 89 ? 12.461 -14.768 -4.773 1.00 95.69 89 LYS A O 1
ATOM 752 N N . GLY A 1 90 ? 11.325 -12.834 -4.582 1.00 91.25 90 GLY A N 1
ATOM 753 C CA . GLY A 1 90 ? 11.277 -12.501 -6.004 1.00 91.25 90 GLY A CA 1
ATOM 754 C C . GLY A 1 90 ? 9.968 -12.865 -6.704 1.00 91.25 90 GLY A C 1
ATOM 755 O O . GLY A 1 90 ? 9.896 -12.702 -7.920 1.00 91.25 90 GLY A O 1
ATOM 756 N N . ASP A 1 91 ? 8.939 -13.319 -5.979 1.00 91.81 91 ASP A N 1
ATOM 757 C CA . ASP A 1 91 ? 7.611 -13.533 -6.558 1.00 91.81 91 ASP A CA 1
ATOM 758 C C . ASP A 1 91 ? 6.907 -12.184 -6.772 1.00 91.81 91 ASP A C 1
ATOM 760 O O . ASP A 1 91 ? 6.350 -11.581 -5.851 1.00 91.81 91 ASP A O 1
ATOM 764 N N . LEU A 1 92 ? 6.927 -11.694 -8.013 1.00 90.00 92 LEU A N 1
ATOM 765 C CA . LEU A 1 92 ? 6.297 -10.424 -8.367 1.00 90.00 92 LEU A CA 1
ATOM 766 C C . LEU A 1 92 ? 4.764 -10.490 -8.278 1.00 90.00 92 LEU A C 1
ATOM 768 O O . LEU A 1 92 ? 4.124 -9.456 -8.063 1.00 90.00 92 LEU A O 1
ATOM 772 N N . ALA A 1 93 ? 4.153 -11.675 -8.403 1.00 90.19 93 ALA A N 1
ATOM 773 C CA . ALA A 1 93 ? 2.706 -11.834 -8.282 1.00 90.19 93 ALA A CA 1
ATOM 774 C C . ALA A 1 93 ? 2.215 -11.538 -6.857 1.00 90.19 93 ALA A C 1
ATOM 776 O O . ALA A 1 93 ? 1.065 -11.121 -6.678 1.00 90.19 93 ALA A O 1
ATOM 777 N N . ALA A 1 94 ? 3.097 -11.625 -5.856 1.00 93.00 94 ALA A N 1
ATOM 778 C CA . ALA A 1 94 ? 2.803 -11.273 -4.472 1.00 93.00 94 ALA A CA 1
ATOM 779 C C . ALA A 1 94 ? 2.392 -9.798 -4.277 1.00 93.00 94 ALA A C 1
ATOM 781 O O . ALA A 1 94 ? 1.722 -9.465 -3.297 1.00 93.00 94 ALA A O 1
ATOM 782 N N . ILE A 1 95 ? 2.663 -8.906 -5.243 1.00 91.25 95 ILE A N 1
ATOM 783 C CA . ILE A 1 95 ? 2.137 -7.527 -5.237 1.00 91.25 95 ILE A CA 1
ATOM 784 C C . ILE A 1 95 ? 0.603 -7.481 -5.094 1.00 91.25 95 ILE A C 1
ATOM 786 O O . ILE A 1 95 ? 0.042 -6.529 -4.545 1.00 91.25 95 ILE A O 1
ATOM 790 N N . ARG A 1 96 ? -0.087 -8.532 -5.557 1.00 90.50 96 ARG A N 1
ATOM 791 C CA . ARG A 1 96 ? -1.550 -8.645 -5.554 1.00 90.50 96 ARG A CA 1
ATOM 792 C C . ARG A 1 96 ? -2.149 -8.680 -4.148 1.00 90.50 96 ARG A C 1
ATOM 794 O O . ARG A 1 96 ? -3.290 -8.250 -3.997 1.00 90.50 96 ARG A O 1
ATOM 801 N N . TYR A 1 97 ? -1.387 -9.090 -3.131 1.00 92.88 97 TYR A N 1
ATOM 802 C CA . TYR A 1 97 ? -1.829 -9.068 -1.730 1.00 92.88 97 TYR A CA 1
ATOM 803 C C . TYR A 1 97 ? -2.199 -7.655 -1.253 1.00 92.88 97 TYR A C 1
ATOM 805 O O . TYR A 1 97 ? -3.106 -7.498 -0.437 1.00 92.88 97 TYR A O 1
ATOM 813 N N . GLY A 1 98 ? -1.594 -6.607 -1.828 1.00 90.69 98 GLY A N 1
ATOM 814 C CA . GLY A 1 98 ? -1.977 -5.219 -1.546 1.00 90.69 98 GLY A CA 1
ATOM 815 C C . GLY A 1 98 ? -3.421 -4.871 -1.939 1.00 90.69 98 GLY A C 1
ATOM 816 O O . GLY A 1 98 ? -3.971 -3.883 -1.456 1.00 90.69 98 GLY A O 1
ATOM 817 N N . GLY A 1 99 ? -4.074 -5.686 -2.776 1.00 87.75 99 GLY A N 1
ATOM 818 C CA . GLY A 1 99 ? -5.490 -5.532 -3.117 1.00 87.75 99 GLY A CA 1
ATOM 819 C C . GLY A 1 99 ? -6.443 -5.716 -1.929 1.00 87.75 99 GLY A C 1
ATOM 820 O O . GLY A 1 99 ? -7.532 -5.131 -1.938 1.00 87.75 99 GLY A O 1
ATOM 821 N N . ASN A 1 100 ? -6.032 -6.461 -0.896 1.00 90.81 100 ASN A N 1
ATOM 822 C CA . ASN A 1 100 ? -6.849 -6.707 0.297 1.00 90.81 100 ASN A CA 1
ATOM 823 C C . ASN A 1 100 ? -7.115 -5.407 1.071 1.00 90.81 100 ASN A C 1
ATOM 825 O O . ASN A 1 100 ? -8.253 -5.143 1.443 1.00 90.81 100 ASN A O 1
ATOM 829 N N . VAL A 1 101 ? -6.115 -4.521 1.162 1.00 95.25 101 VAL A N 1
ATOM 830 C CA . VAL A 1 101 ? -6.223 -3.216 1.843 1.00 95.25 101 VAL A CA 1
ATOM 831 C C . VAL A 1 101 ? -7.382 -2.375 1.311 1.00 95.25 101 VAL A C 1
ATOM 833 O O . VAL A 1 101 ? -8.174 -1.830 2.076 1.00 95.25 101 VAL A O 1
ATOM 836 N N . GLN A 1 102 ? -7.525 -2.276 -0.013 1.00 90.38 102 GLN A N 1
ATOM 837 C CA . GLN A 1 102 ? -8.625 -1.500 -0.593 1.00 90.38 102 GLN A CA 1
ATOM 838 C C . GLN A 1 102 ? -9.991 -2.132 -0.348 1.00 90.38 102 GLN A C 1
ATOM 840 O O . GLN A 1 102 ? -10.989 -1.415 -0.254 1.00 90.38 102 GLN A O 1
ATOM 845 N N . SER A 1 103 ? -10.041 -3.463 -0.315 1.00 89.50 103 SER A N 1
ATOM 846 C CA . SER A 1 103 ? -11.282 -4.203 -0.105 1.00 89.50 103 SER A CA 1
ATOM 847 C C . SER A 1 103 ? -11.785 -3.987 1.321 1.00 89.50 103 SER A C 1
ATOM 849 O O . SER A 1 103 ? -12.947 -3.618 1.495 1.00 89.50 103 SER A O 1
ATOM 851 N N . ASP A 1 104 ? -10.890 -4.075 2.306 1.00 92.19 104 ASP A N 1
ATOM 852 C CA . ASP A 1 104 ? -11.202 -3.802 3.710 1.00 92.19 104 ASP A CA 1
ATOM 853 C C . ASP A 1 104 ? -11.652 -2.365 3.927 1.00 92.19 104 ASP A C 1
ATOM 855 O O . ASP A 1 104 ? -12.712 -2.123 4.502 1.00 92.19 104 ASP A O 1
ATOM 859 N N . PHE A 1 105 ? -10.900 -1.387 3.417 1.00 93.50 105 PHE A N 1
ATOM 860 C CA . PHE A 1 105 ? -11.261 0.017 3.609 1.00 93.50 105 PHE A CA 1
ATOM 861 C C . PHE A 1 105 ? -12.589 0.380 2.956 1.00 93.50 105 PHE A C 1
ATOM 863 O O . PHE A 1 105 ? -13.320 1.201 3.508 1.00 93.50 105 PHE A O 1
ATOM 870 N N . ARG A 1 106 ? -12.930 -0.245 1.823 1.00 89.06 106 ARG A N 1
ATOM 871 C CA . ARG A 1 106 ? -14.240 -0.067 1.190 1.00 89.06 106 ARG A CA 1
ATOM 872 C C . ARG A 1 106 ? -15.368 -0.654 2.039 1.00 89.06 106 ARG A C 1
ATOM 874 O O . ARG A 1 106 ? -16.422 -0.025 2.140 1.00 89.06 106 ARG A O 1
ATOM 881 N N . ALA A 1 107 ? -15.162 -1.834 2.623 1.00 87.25 107 ALA A N 1
ATOM 882 C CA . ALA A 1 107 ? -16.132 -2.440 3.532 1.00 87.25 107 ALA A CA 1
ATOM 883 C C . ALA A 1 107 ? -16.326 -1.560 4.778 1.00 87.25 107 ALA A C 1
ATOM 885 O O . ALA A 1 107 ? -17.451 -1.196 5.113 1.00 87.25 107 ALA A O 1
ATOM 886 N N . ILE A 1 108 ? -15.225 -1.110 5.388 1.00 90.44 108 ILE A N 1
ATOM 887 C CA . ILE A 1 108 ? -15.254 -0.268 6.588 1.00 90.44 108 ILE A CA 1
ATOM 888 C C . ILE A 1 108 ? -15.952 1.060 6.345 1.00 90.44 108 ILE A C 1
ATOM 890 O O . ILE A 1 108 ? -16.873 1.395 7.081 1.00 90.44 108 ILE A O 1
ATOM 894 N N . SER A 1 109 ? -15.590 1.785 5.284 1.00 85.44 109 SER A N 1
ATOM 895 C CA . SER A 1 109 ? -16.170 3.106 5.010 1.00 85.44 109 SER A CA 1
ATOM 896 C C . SER A 1 109 ? -17.678 3.092 4.746 1.00 85.44 109 SER A C 1
ATOM 898 O O . SER A 1 109 ? -18.290 4.154 4.700 1.00 85.44 109 SER A O 1
ATOM 900 N N . THR A 1 110 ? -18.253 1.916 4.485 1.00 82.06 110 THR A N 1
ATOM 901 C CA . THR A 1 110 ? -19.680 1.763 4.181 1.00 82.06 110 THR A CA 1
ATOM 902 C C . THR A 1 110 ? -20.484 1.445 5.438 1.00 82.06 110 THR A C 1
ATOM 904 O O . THR A 1 110 ? -21.548 2.026 5.638 1.00 82.06 110 THR A O 1
ATOM 907 N N . ASP A 1 111 ? -19.967 0.547 6.281 1.00 81.38 111 ASP A N 1
ATOM 908 C CA . ASP A 1 111 ? -20.764 -0.110 7.321 1.00 81.38 111 ASP A CA 1
ATOM 909 C C . ASP A 1 111 ? -20.309 0.202 8.756 1.00 81.38 111 ASP A C 1
ATOM 911 O O . ASP A 1 111 ? -21.040 -0.101 9.704 1.00 81.38 111 ASP A O 1
ATOM 915 N N . TYR A 1 112 ? -19.122 0.794 8.943 1.00 85.94 112 TYR A N 1
ATOM 916 C CA . TYR A 1 112 ? -18.499 0.939 10.260 1.00 85.94 112 TYR A CA 1
ATOM 917 C C . TYR A 1 112 ? -18.005 2.366 10.516 1.00 85.94 112 TYR A C 1
ATOM 919 O O . TYR A 1 112 ? -17.077 2.857 9.877 1.00 85.94 112 TYR A O 1
ATOM 927 N N . ASP A 1 113 ? -18.624 3.015 11.500 1.00 87.00 113 ASP A N 1
ATOM 928 C CA . ASP A 1 113 ? -18.246 4.347 11.972 1.00 87.00 113 ASP A CA 1
ATOM 929 C C . ASP A 1 113 ? -16.977 4.291 12.846 1.00 87.00 113 ASP A C 1
ATOM 931 O O . ASP A 1 113 ? -16.740 3.298 13.545 1.00 87.00 113 ASP A O 1
ATOM 935 N N . ILE A 1 114 ? -16.183 5.362 12.807 1.00 92.62 114 ILE A N 1
ATOM 936 C CA . ILE A 1 114 ? -14.966 5.577 13.601 1.00 92.62 114 ILE A CA 1
ATOM 937 C C . ILE A 1 114 ? -15.125 6.689 14.649 1.00 92.62 114 ILE A C 1
ATOM 939 O O . ILE A 1 114 ? -14.217 6.881 15.449 1.00 92.62 114 ILE A O 1
ATOM 943 N N . ASP A 1 115 ? -16.263 7.389 14.699 1.00 91.19 115 ASP A N 1
ATOM 944 C CA . ASP A 1 115 ? -16.503 8.525 15.611 1.00 91.19 115 ASP A CA 1
ATOM 945 C C . ASP A 1 115 ? -16.521 8.145 17.105 1.00 91.19 115 ASP A C 1
ATOM 947 O O . ASP A 1 115 ? -16.554 9.005 17.984 1.00 91.19 115 ASP A O 1
ATOM 951 N N . TRP A 1 116 ? -16.504 6.849 17.417 1.00 91.50 116 TRP A N 1
ATOM 952 C CA . TRP A 1 116 ? -16.354 6.347 18.782 1.00 91.50 116 TRP A CA 1
ATOM 953 C C . TRP A 1 116 ? -14.899 6.364 19.273 1.00 91.50 116 TRP A C 1
ATOM 955 O O . TRP A 1 116 ? -14.671 6.253 20.479 1.00 91.50 116 TRP A O 1
ATOM 965 N N . MET A 1 117 ? -13.923 6.461 18.364 1.00 95.19 117 MET A N 1
ATOM 966 C CA . MET A 1 117 ? -12.507 6.526 18.716 1.00 95.19 117 MET A CA 1
ATOM 967 C C . MET A 1 117 ? -12.197 7.878 19.375 1.00 95.19 117 MET A C 1
ATOM 969 O O . MET A 1 117 ? -12.722 8.902 18.931 1.00 95.19 117 MET A O 1
ATOM 973 N N . PRO A 1 118 ? -11.320 7.938 20.393 1.00 95.94 118 PRO A N 1
ATOM 974 C CA . PRO A 1 118 ? -10.856 9.224 20.892 1.00 95.94 118 PRO A CA 1
ATOM 975 C C . PRO A 1 118 ? -10.098 9.991 19.795 1.00 95.94 118 PRO A C 1
ATOM 977 O O . PRO A 1 118 ? -9.460 9.391 18.927 1.00 95.94 118 PRO A O 1
ATOM 980 N N . GLU A 1 119 ? -10.160 11.325 19.848 1.00 96.62 119 GLU A N 1
ATOM 981 C CA . GLU A 1 119 ? -9.734 12.217 18.756 1.00 96.62 119 GLU A CA 1
ATOM 982 C C . GLU A 1 119 ? -8.321 11.911 18.236 1.00 96.62 119 GLU A C 1
ATOM 984 O O . GLU A 1 119 ? -8.108 11.813 17.029 1.00 96.62 119 GLU A O 1
ATOM 989 N N . GLN A 1 120 ? -7.356 11.693 19.135 1.00 97.31 120 GLN A N 1
ATOM 990 C CA . GLN A 1 120 ? -5.977 11.404 18.741 1.00 97.31 120 GLN A CA 1
ATOM 991 C C . GLN A 1 120 ? -5.866 10.088 17.956 1.00 97.31 120 GLN A C 1
ATOM 993 O O . GLN A 1 120 ? -5.235 10.052 16.902 1.00 97.31 120 GLN A O 1
ATOM 998 N N . GLN A 1 121 ? -6.515 9.019 18.420 1.00 98.00 121 GLN A N 1
ATOM 999 C CA . GLN A 1 121 ? -6.499 7.721 17.746 1.00 98.00 121 GLN A CA 1
ATOM 1000 C C . GLN A 1 121 ? -7.261 7.769 16.422 1.00 98.00 121 GLN A C 1
ATOM 1002 O O . GLN A 1 121 ? -6.839 7.131 15.461 1.00 98.00 121 GLN A O 1
ATOM 1007 N N . GLN A 1 122 ? -8.333 8.561 16.335 1.00 97.50 122 GLN A N 1
ATOM 1008 C CA . GLN A 1 122 ? -9.044 8.792 15.079 1.00 97.50 122 GLN A CA 1
ATOM 1009 C C . GLN A 1 122 ? -8.142 9.488 14.044 1.00 97.50 122 GLN A C 1
ATOM 1011 O O . GLN A 1 122 ? -8.109 9.086 12.878 1.00 97.50 122 GLN A O 1
ATOM 1016 N N . LEU A 1 123 ? -7.373 10.502 14.463 1.00 98.06 123 LEU A N 1
ATOM 1017 C CA . LEU A 1 123 ? -6.402 11.192 13.605 1.00 98.06 123 LEU A CA 1
ATOM 1018 C C . LEU A 1 123 ? -5.292 10.250 13.126 1.00 98.06 123 LEU A C 1
ATOM 1020 O O . LEU A 1 123 ? -4.956 10.255 11.938 1.00 98.06 123 LEU A O 1
ATOM 1024 N N . ASP A 1 124 ? -4.744 9.432 14.026 1.00 98.31 124 ASP A N 1
ATOM 1025 C CA . ASP A 1 124 ? -3.703 8.460 13.690 1.00 98.31 124 ASP A CA 1
ATOM 1026 C C . ASP A 1 124 ? -4.236 7.372 12.747 1.00 98.31 124 ASP A C 1
ATOM 1028 O O . ASP A 1 124 ? -3.616 7.094 11.716 1.00 98.31 124 ASP A O 1
ATOM 1032 N N . TYR A 1 125 ? -5.425 6.833 13.028 1.00 98.06 125 TYR A N 1
ATOM 1033 C CA . TYR A 1 125 ? -6.121 5.884 12.162 1.00 98.06 125 TYR A CA 1
ATOM 1034 C C . TYR A 1 125 ? -6.310 6.451 10.751 1.00 98.06 125 TYR A C 1
ATOM 1036 O O . TYR A 1 125 ? -5.901 5.829 9.772 1.00 98.06 125 TYR A O 1
ATOM 1044 N N . GLU A 1 126 ? -6.880 7.653 10.619 1.00 97.00 126 GLU A N 1
ATOM 1045 C CA . GLU A 1 126 ? -7.140 8.271 9.315 1.00 97.00 126 GLU A CA 1
ATOM 1046 C C . GLU A 1 126 ? -5.857 8.587 8.547 1.00 97.00 126 GLU A C 1
ATOM 1048 O O . GLU A 1 126 ? -5.788 8.353 7.336 1.00 97.00 126 GLU A O 1
ATOM 1053 N N . LYS A 1 127 ? -4.822 9.086 9.230 1.00 97.75 127 LYS A N 1
ATOM 1054 C CA . LYS A 1 127 ? -3.508 9.326 8.627 1.00 97.75 127 LYS A CA 1
ATOM 1055 C C . LYS A 1 127 ? -2.963 8.039 8.016 1.00 97.75 127 LYS A C 1
ATOM 1057 O O . LYS A 1 127 ? -2.666 7.999 6.822 1.00 97.75 127 LYS A O 1
ATOM 1062 N N . TRP A 1 128 ? -2.855 6.985 8.815 1.00 98.50 128 TRP A N 1
ATOM 1063 C CA . TRP A 1 128 ? -2.249 5.733 8.379 1.00 98.50 128 TRP A CA 1
ATOM 1064 C C . TRP A 1 128 ? -3.115 4.980 7.364 1.00 98.50 128 TRP A C 1
ATOM 1066 O O . TRP A 1 128 ? -2.589 4.423 6.398 1.00 98.50 128 TRP A O 1
ATOM 1076 N N . ARG A 1 129 ? -4.445 5.064 7.486 1.00 97.38 129 ARG A N 1
ATOM 1077 C CA . ARG A 1 129 ? -5.392 4.567 6.478 1.00 97.38 129 ARG A CA 1
ATOM 1078 C C . ARG A 1 129 ? -5.167 5.224 5.120 1.00 97.38 129 ARG A C 1
ATOM 1080 O O . ARG A 1 129 ? -5.176 4.529 4.101 1.00 97.38 129 ARG A O 1
ATOM 1087 N N . ARG A 1 130 ? -4.968 6.546 5.076 1.00 95.75 130 ARG A N 1
ATOM 1088 C CA . ARG A 1 130 ? -4.708 7.284 3.826 1.00 95.75 130 ARG A CA 1
ATOM 1089 C C . ARG A 1 130 ? -3.395 6.854 3.181 1.00 95.75 130 ARG A C 1
ATOM 1091 O O . ARG A 1 130 ? -3.391 6.578 1.983 1.00 95.75 130 ARG A O 1
ATOM 1098 N N . GLU A 1 131 ? -2.327 6.728 3.965 1.00 97.31 131 GLU A N 1
ATOM 1099 C CA . GLU A 1 131 ? -1.017 6.269 3.476 1.00 97.31 131 GLU A CA 1
ATOM 1100 C C . GLU A 1 131 ? -1.088 4.843 2.904 1.00 97.31 131 GLU A C 1
ATOM 1102 O O . GLU A 1 131 ? -0.677 4.597 1.764 1.00 97.31 131 GLU A O 1
ATOM 1107 N N . ALA A 1 132 ? -1.704 3.910 3.639 1.00 98.12 132 ALA A N 1
ATOM 1108 C CA . ALA A 1 132 ? -1.900 2.537 3.179 1.00 98.12 132 ALA A CA 1
ATOM 1109 C C . ALA A 1 132 ? -2.764 2.481 1.904 1.00 98.12 132 ALA A C 1
ATOM 1111 O O . ALA A 1 132 ? -2.425 1.780 0.947 1.00 98.12 132 ALA A O 1
ATOM 1112 N N . SER A 1 133 ? -3.849 3.266 1.854 1.00 96.56 133 SER A N 1
ATOM 1113 C CA . SER A 1 133 ? -4.754 3.349 0.696 1.00 96.56 133 SER A CA 1
ATOM 1114 C C . SER A 1 133 ? -4.045 3.842 -0.559 1.00 96.56 133 SER A C 1
ATOM 1116 O O . SER A 1 133 ? -4.246 3.292 -1.646 1.00 96.56 133 SER A O 1
ATOM 1118 N N . LEU A 1 134 ? -3.226 4.885 -0.414 1.00 96.44 134 LEU A N 1
ATOM 1119 C CA . LEU A 1 134 ? -2.478 5.494 -1.504 1.00 96.44 134 LEU A CA 1
ATOM 1120 C C . LEU A 1 134 ? -1.487 4.496 -2.108 1.00 96.44 134 LEU A C 1
ATOM 1122 O O . LEU A 1 134 ? -1.485 4.281 -3.324 1.00 96.44 134 LEU A O 1
ATOM 1126 N N . CYS A 1 135 ? -0.701 3.834 -1.258 1.00 97.00 135 CYS A N 1
ATOM 1127 C CA . CYS A 1 135 ? 0.262 2.838 -1.709 1.00 97.00 135 CYS A CA 1
ATOM 1128 C C . CYS A 1 135 ? -0.442 1.651 -2.382 1.00 97.00 135 CYS A C 1
ATOM 1130 O O . CYS A 1 135 ? -0.098 1.286 -3.510 1.00 97.00 135 CYS A O 1
ATOM 1132 N N . ALA A 1 136 ? -1.496 1.113 -1.756 1.00 96.31 136 ALA A N 1
ATOM 1133 C CA . ALA A 1 136 ? -2.291 0.020 -2.315 1.00 96.31 136 ALA A CA 1
ATOM 1134 C C . ALA A 1 136 ? -2.918 0.385 -3.674 1.00 96.31 136 ALA A C 1
ATOM 1136 O O . ALA A 1 136 ? -2.982 -0.444 -4.583 1.00 96.31 136 ALA A O 1
ATOM 1137 N N . PHE A 1 137 ? -3.354 1.637 -3.854 1.00 94.56 137 PHE A N 1
ATOM 1138 C CA . PHE A 1 137 ? -3.866 2.128 -5.134 1.00 94.56 137 PHE A CA 1
ATOM 1139 C C . PHE A 1 137 ? -2.813 2.153 -6.230 1.00 94.56 137 PHE A C 1
ATOM 1141 O O . PHE A 1 137 ? -3.060 1.617 -7.314 1.00 94.56 137 PHE A O 1
ATOM 1148 N N . ASN A 1 138 ? -1.642 2.720 -5.949 1.00 95.44 138 ASN A N 1
ATOM 1149 C CA . ASN A 1 138 ? -0.547 2.754 -6.911 1.00 95.44 138 ASN A CA 1
ATOM 1150 C C . ASN A 1 138 ? -0.132 1.331 -7.322 1.00 95.44 138 ASN A C 1
ATOM 1152 O O . ASN A 1 138 ? -0.022 1.044 -8.514 1.00 95.44 138 ASN A O 1
ATOM 1156 N N . MET A 1 139 ? -0.005 0.412 -6.361 1.00 94.19 139 MET A N 1
ATOM 1157 C CA . MET A 1 139 ? 0.313 -1.001 -6.613 1.00 94.19 139 MET A CA 1
ATOM 1158 C C . MET A 1 139 ? -0.747 -1.703 -7.472 1.00 94.19 139 MET A C 1
ATOM 1160 O O . MET A 1 139 ? -0.421 -2.423 -8.419 1.00 94.19 139 MET A O 1
ATOM 1164 N N . LYS A 1 140 ? -2.032 -1.481 -7.176 1.00 92.19 140 LYS A N 1
ATOM 1165 C CA . LYS A 1 140 ? -3.150 -2.078 -7.917 1.00 92.19 140 LYS A CA 1
ATOM 1166 C C . LYS A 1 140 ? -3.195 -1.609 -9.368 1.00 92.19 140 LYS A C 1
ATOM 1168 O O . LYS A 1 140 ? -3.385 -2.429 -10.264 1.00 92.19 140 LYS A O 1
ATOM 1173 N N . ILE A 1 141 ? -3.035 -0.309 -9.624 1.00 91.56 141 ILE A N 1
ATOM 1174 C CA . ILE A 1 141 ? -3.015 0.192 -11.006 1.00 91.56 141 ILE A CA 1
ATOM 1175 C C . ILE A 1 141 ? -1.814 -0.379 -11.760 1.00 91.56 141 ILE A C 1
ATOM 1177 O O . ILE A 1 141 ? -1.983 -0.856 -12.882 1.00 91.56 141 ILE A O 1
ATOM 1181 N N . THR A 1 142 ? -0.645 -0.415 -11.119 1.00 92.12 142 THR A N 1
ATOM 1182 C CA . THR A 1 142 ? 0.577 -1.000 -11.679 1.00 92.12 142 THR A CA 1
ATOM 1183 C C . THR A 1 142 ? 0.415 -2.476 -12.066 1.00 92.12 142 THR A C 1
ATOM 1185 O O . THR A 1 142 ? 0.934 -2.875 -13.103 1.00 92.12 142 THR A O 1
ATOM 1188 N N . SER A 1 143 ? -0.323 -3.273 -11.284 1.0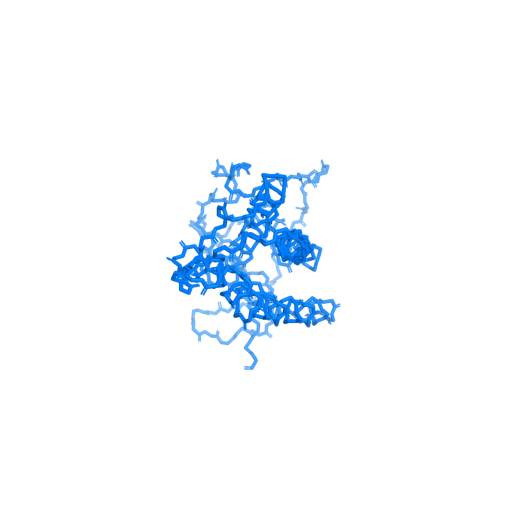0 88.31 143 SER A N 1
ATOM 1189 C CA . SER A 1 143 ? -0.446 -4.729 -11.485 1.00 88.31 143 SER A CA 1
ATOM 1190 C C . SER A 1 143 ? -1.653 -5.192 -12.310 1.00 88.31 143 SER A C 1
ATOM 1192 O O . SER A 1 143 ? -1.587 -6.274 -12.890 1.00 88.31 143 SER A O 1
ATOM 1194 N N . TYR A 1 144 ? -2.747 -4.422 -12.369 1.00 81.12 144 TYR A N 1
ATOM 1195 C CA . TYR A 1 144 ? -4.009 -4.891 -12.970 1.00 81.12 144 TYR A CA 1
ATOM 1196 C C . TYR A 1 144 ? -4.576 -4.003 -14.074 1.00 81.12 144 TYR A C 1
ATOM 1198 O O . TYR A 1 144 ? -5.068 -4.512 -15.076 1.00 81.12 144 TYR A O 1
ATOM 1206 N N . PHE A 1 145 ? -4.580 -2.685 -13.877 1.00 76.50 145 PHE A N 1
ATOM 1207 C CA . PHE A 1 145 ? -5.353 -1.776 -14.736 1.00 76.50 145 PHE A CA 1
ATOM 1208 C C . PHE A 1 145 ? -4.489 -1.054 -15.770 1.00 76.50 145 PHE A C 1
ATOM 1210 O O . PHE A 1 145 ? -5.016 -0.557 -16.764 1.00 76.50 145 PHE A O 1
ATOM 1217 N N . GLY A 1 146 ? -3.175 -1.010 -15.539 1.00 81.44 146 GLY A N 1
ATOM 1218 C CA . GLY A 1 146 ? -2.241 -0.227 -16.331 1.00 81.44 146 GLY A CA 1
ATOM 1219 C C . GLY A 1 146 ? -2.403 1.277 -16.099 1.00 81.44 146 GLY A C 1
ATOM 1220 O O . GLY A 1 146 ? -3.452 1.782 -15.688 1.00 81.44 146 GLY A O 1
ATOM 1221 N N . TRP A 1 147 ? -1.338 2.025 -16.370 1.00 91.25 147 TRP A N 1
ATOM 1222 C CA . TRP A 1 147 ? -1.351 3.481 -16.275 1.00 91.25 147 TRP A CA 1
ATOM 1223 C C . TRP A 1 147 ? -1.771 4.112 -17.602 1.00 91.25 147 TRP A C 1
ATOM 1225 O O . TRP A 1 147 ? -1.457 3.612 -18.680 1.00 91.25 147 TRP A O 1
ATOM 1235 N N . LYS A 1 148 ? -2.477 5.244 -17.535 1.00 89.19 148 LYS A N 1
ATOM 1236 C CA . LYS A 1 148 ? -2.725 6.072 -18.722 1.00 89.19 148 LYS A CA 1
ATOM 1237 C C . LYS A 1 148 ? -1.455 6.853 -19.058 1.00 89.19 148 LYS A C 1
ATOM 1239 O O . LYS A 1 148 ? -0.838 7.403 -18.145 1.00 89.19 148 LYS A O 1
ATOM 1244 N N . ILE A 1 149 ? -1.160 7.021 -20.349 1.00 89.06 149 ILE A N 1
ATOM 1245 C CA . ILE A 1 149 ? -0.039 7.853 -20.817 1.00 89.06 149 ILE A CA 1
ATOM 1246 C C . ILE A 1 149 ? -0.038 9.211 -20.126 1.00 89.06 149 ILE A C 1
ATOM 1248 O O . ILE A 1 149 ? -1.065 9.888 -20.125 1.00 89.06 149 ILE A O 1
ATOM 1252 N N . GLY A 1 150 ? 1.074 9.575 -19.494 1.00 90.62 150 GLY A N 1
ATOM 1253 C CA . GLY A 1 150 ? 1.215 10.837 -18.773 1.00 90.62 150 GLY A CA 1
ATOM 1254 C C . GLY A 1 150 ? 0.950 10.774 -17.274 1.00 90.62 150 GLY A C 1
ATOM 1255 O O . GLY A 1 150 ? 1.375 11.658 -16.536 1.00 90.62 150 GLY A O 1
ATOM 1256 N N . SER A 1 151 ? 0.259 9.738 -16.784 1.00 92.56 151 SER A N 1
ATOM 1257 C CA . SER A 1 151 ? -0.114 9.628 -15.364 1.00 92.56 151 SER A CA 1
ATOM 1258 C C . SER A 1 151 ? 1.075 9.471 -14.417 1.00 92.56 151 SER A C 1
ATOM 1260 O O . SER A 1 151 ? 0.938 9.799 -13.242 1.00 92.56 151 SER A O 1
ATOM 1262 N N . LEU A 1 152 ? 2.211 8.990 -14.923 1.00 94.25 152 LEU A N 1
ATOM 1263 C CA . LEU A 1 152 ? 3.463 8.848 -14.178 1.00 94.25 152 LEU A CA 1
ATOM 1264 C C . LEU A 1 152 ? 4.539 9.851 -14.631 1.00 94.25 152 LEU A C 1
ATOM 1266 O O 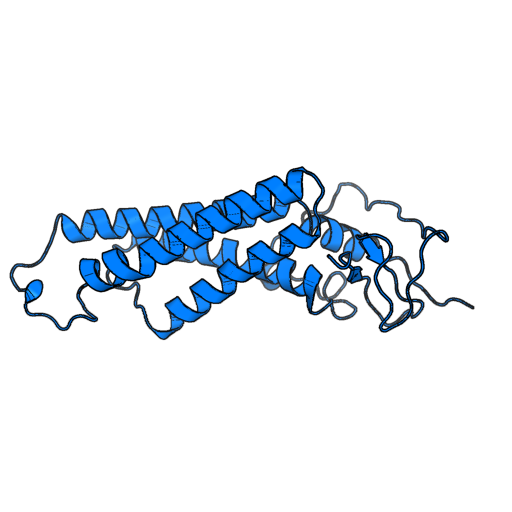. LEU A 1 152 ? 5.679 9.772 -14.185 1.00 94.25 152 LEU A O 1
ATOM 1270 N N . THR A 1 153 ? 4.189 10.800 -15.500 1.00 93.81 153 THR A N 1
ATOM 1271 C CA . THR A 1 153 ? 5.093 11.827 -16.038 1.00 93.81 153 THR A CA 1
ATOM 1272 C C . THR A 1 153 ? 4.475 13.216 -15.867 1.00 93.81 153 THR A C 1
ATOM 1274 O O . THR A 1 153 ? 4.388 13.703 -14.743 1.00 93.81 153 THR A O 1
ATOM 1277 N N . GLU A 1 154 ? 4.010 13.865 -16.934 1.00 92.94 154 GLU A N 1
ATOM 1278 C CA . GLU A 1 154 ? 3.545 15.256 -16.932 1.00 92.94 154 GLU A CA 1
ATOM 1279 C C . GLU A 1 154 ? 2.257 15.501 -16.134 1.00 92.94 154 GLU A C 1
ATOM 1281 O O . GLU A 1 154 ? 1.981 16.638 -15.761 1.00 92.94 154 GLU A O 1
ATOM 1286 N N . ARG A 1 155 ? 1.467 14.456 -15.854 1.00 93.12 155 ARG A N 1
ATOM 1287 C CA . ARG A 1 155 ? 0.258 14.534 -15.013 1.00 93.12 155 ARG A CA 1
ATOM 1288 C C . ARG A 1 155 ? 0.471 13.966 -13.610 1.00 93.12 155 ARG A C 1
ATOM 1290 O O . ARG A 1 155 ? -0.510 13.693 -12.917 1.00 93.12 155 ARG A O 1
ATOM 1297 N N . TYR A 1 156 ? 1.719 13.728 -13.211 1.00 95.06 156 TYR A N 1
ATOM 1298 C CA . TYR A 1 156 ? 2.033 13.272 -11.863 1.00 95.06 156 TYR A CA 1
ATOM 1299 C C . TYR A 1 156 ? 1.738 14.383 -10.851 1.00 95.06 156 TYR A C 1
ATOM 1301 O O . TYR A 1 156 ? 2.179 15.518 -11.024 1.00 95.06 156 TYR A O 1
ATOM 1309 N N . THR A 1 157 ? 1.034 14.050 -9.770 1.00 94.44 157 THR A N 1
ATOM 1310 C CA . THR A 1 157 ? 0.803 14.968 -8.650 1.00 94.44 157 THR A CA 1
ATOM 1311 C C . THR A 1 157 ? 1.093 14.271 -7.329 1.00 94.44 157 THR A C 1
ATOM 1313 O O . THR A 1 157 ? 0.738 13.102 -7.133 1.00 94.44 157 THR A O 1
ATOM 1316 N N . THR A 1 158 ? 1.738 14.994 -6.414 1.00 93.56 158 THR A N 1
ATOM 1317 C CA . THR A 1 158 ? 2.089 14.478 -5.085 1.00 93.56 158 THR A CA 1
ATOM 1318 C C . THR A 1 158 ? 0.839 14.107 -4.295 1.00 93.56 158 THR A C 1
ATOM 1320 O O . THR A 1 158 ? 0.816 13.089 -3.614 1.00 93.56 158 THR A O 1
ATOM 1323 N N . GLU A 1 159 ? -0.236 14.873 -4.453 1.00 90.75 159 GLU A N 1
ATOM 1324 C CA . GLU A 1 159 ? -1.513 14.661 -3.773 1.00 90.75 159 GLU A CA 1
ATOM 1325 C C . GLU A 1 159 ? -2.161 13.335 -4.182 1.00 90.75 159 GLU A C 1
ATOM 1327 O O . GLU A 1 159 ? -2.811 12.682 -3.374 1.00 90.75 159 GLU A O 1
ATOM 1332 N N . SER A 1 160 ? -2.000 12.926 -5.445 1.00 89.56 160 SER A N 1
ATOM 1333 C CA . SER A 1 160 ? -2.628 11.704 -5.957 1.00 89.56 160 SER A CA 1
ATOM 1334 C C . SER A 1 160 ? -1.736 10.471 -5.861 1.00 89.56 160 SER A C 1
ATOM 1336 O O . SER A 1 160 ? -2.253 9.358 -5.943 1.00 89.56 160 SER A O 1
ATOM 1338 N N . ARG A 1 161 ? -0.410 10.636 -5.784 1.00 93.19 161 ARG A N 1
ATOM 1339 C CA . ARG A 1 161 ? 0.558 9.533 -5.944 1.00 93.19 161 ARG A CA 1
ATOM 1340 C C . ARG A 1 161 ? 1.591 9.436 -4.829 1.00 93.19 161 ARG A C 1
ATOM 1342 O O . ARG A 1 161 ? 2.367 8.483 -4.819 1.00 93.19 161 ARG A O 1
ATOM 1349 N N . GLY A 1 162 ? 1.580 10.382 -3.898 1.00 93.06 162 GLY A N 1
ATOM 1350 C CA . GLY A 1 162 ? 2.631 10.544 -2.908 1.00 93.06 162 GLY A CA 1
ATOM 1351 C C . GLY A 1 162 ? 3.851 11.253 -3.497 1.00 93.06 162 GLY A C 1
ATOM 1352 O O . GLY A 1 162 ? 3.887 11.587 -4.689 1.00 93.06 162 GLY A O 1
ATOM 1353 N N . PRO A 1 163 ? 4.874 11.513 -2.676 1.00 93.38 163 PRO A N 1
ATOM 1354 C CA . PRO A 1 163 ? 6.054 12.241 -3.114 1.00 93.38 163 PRO A CA 1
ATOM 1355 C C . PRO A 1 163 ? 6.794 11.475 -4.217 1.00 93.38 163 PRO A C 1
ATOM 1357 O O . PRO A 1 163 ? 7.059 10.273 -4.098 1.00 93.38 163 PRO A O 1
ATOM 1360 N N . LEU A 1 164 ? 7.146 12.194 -5.292 1.00 93.12 164 LEU A N 1
ATOM 1361 C CA . LEU A 1 164 ? 7.841 11.627 -6.453 1.00 93.12 164 LEU A CA 1
ATOM 1362 C C . LEU A 1 164 ? 9.153 10.938 -6.047 1.00 93.12 164 LEU A C 1
ATOM 1364 O O . LEU A 1 164 ? 9.457 9.868 -6.565 1.00 93.12 164 LEU A O 1
ATOM 1368 N N . ASN A 1 165 ? 9.882 11.534 -5.094 1.00 93.50 165 ASN A N 1
ATOM 1369 C CA . ASN A 1 165 ? 11.206 11.107 -4.625 1.00 93.50 165 ASN A CA 1
ATOM 1370 C C . ASN A 1 165 ? 12.147 10.752 -5.789 1.00 93.50 165 ASN A C 1
ATOM 1372 O O . ASN A 1 165 ? 12.556 9.596 -5.908 1.00 93.50 165 ASN A O 1
ATOM 1376 N N . PRO A 1 166 ? 12.451 11.711 -6.686 1.00 94.06 166 PRO A N 1
ATOM 1377 C CA . PRO A 1 166 ? 13.302 11.423 -7.828 1.00 94.06 166 PRO A CA 1
ATOM 1378 C C . PRO A 1 166 ? 14.720 11.049 -7.360 1.00 94.06 166 PRO A C 1
ATOM 1380 O O . PRO A 1 166 ? 15.217 11.632 -6.391 1.00 94.06 166 PRO A O 1
ATOM 1383 N N . PRO A 1 167 ? 15.396 10.116 -8.050 1.00 94.38 167 PRO A N 1
ATOM 1384 C CA . PRO A 1 167 ? 16.821 9.891 -7.844 1.00 94.38 167 PRO A CA 1
ATOM 1385 C C . PRO A 1 167 ? 17.629 11.122 -8.285 1.00 94.38 167 PRO A C 1
ATOM 1387 O O . PRO A 1 167 ? 17.140 11.956 -9.047 1.00 94.38 167 PRO A O 1
ATOM 1390 N N . GLU A 1 168 ? 18.896 11.209 -7.867 1.00 96.12 168 GLU A N 1
ATOM 1391 C CA . GLU A 1 168 ? 19.808 12.287 -8.295 1.00 96.12 168 GLU A CA 1
ATOM 1392 C C . GLU A 1 168 ? 19.916 12.398 -9.824 1.00 96.12 168 GLU A C 1
ATOM 1394 O O . GLU A 1 168 ? 20.065 13.485 -10.379 1.00 96.12 168 GLU A O 1
ATOM 1399 N N . SER A 1 169 ? 19.811 11.262 -10.517 1.00 95.38 169 SER A N 1
ATOM 1400 C CA . SER A 1 169 ? 19.673 11.192 -11.967 1.00 95.38 169 SER A CA 1
ATOM 1401 C C . SER A 1 169 ? 18.763 10.032 -12.358 1.00 95.38 169 SER A C 1
ATOM 1403 O O . SER A 1 169 ? 18.753 8.985 -11.708 1.00 95.38 169 SER A O 1
ATOM 1405 N N . TRP A 1 170 ? 17.982 10.219 -13.424 1.00 94.31 170 TRP A N 1
ATOM 1406 C CA . TRP A 1 170 ? 17.087 9.175 -13.913 1.00 94.31 170 TRP A CA 1
ATOM 1407 C C . TRP A 1 170 ? 17.874 7.957 -14.415 1.00 94.31 170 TRP A C 1
ATOM 1409 O O . TRP A 1 170 ? 18.851 8.135 -15.151 1.00 94.31 170 TRP A O 1
ATOM 1419 N N . PRO A 1 171 ? 17.438 6.724 -14.094 1.00 94.94 171 PRO A N 1
ATOM 1420 C CA . PRO A 1 171 ? 18.097 5.530 -14.602 1.00 94.94 171 PRO A CA 1
ATOM 1421 C C . PRO A 1 171 ? 18.041 5.450 -16.133 1.00 94.94 171 PRO A C 1
ATOM 1423 O O . PRO A 1 171 ? 17.076 5.874 -16.775 1.00 94.94 171 PRO A O 1
ATOM 1426 N N . ILE A 1 172 ? 19.086 4.875 -16.729 1.00 94.56 172 ILE A N 1
ATOM 1427 C CA . ILE A 1 172 ? 19.168 4.669 -18.178 1.00 94.56 172 ILE A CA 1
ATOM 1428 C C . ILE A 1 172 ? 18.641 3.273 -18.505 1.00 94.56 172 ILE A C 1
ATOM 1430 O O . ILE A 1 172 ? 19.334 2.273 -18.314 1.00 94.56 172 ILE A O 1
ATOM 1434 N N . TYR A 1 173 ? 17.433 3.214 -19.056 1.00 92.75 173 TYR A N 1
ATOM 1435 C CA . TYR A 1 173 ? 16.803 1.963 -19.470 1.00 92.75 173 TYR A CA 1
ATOM 1436 C C . TYR A 1 173 ? 17.109 1.619 -20.929 1.00 92.75 173 TYR A C 1
ATOM 1438 O O . TYR A 1 173 ? 17.239 2.497 -21.786 1.00 92.75 173 TYR A O 1
ATOM 1446 N N . ARG A 1 174 ? 17.197 0.319 -21.226 1.00 90.69 174 ARG A N 1
ATOM 1447 C CA . ARG A 1 174 ? 17.333 -0.211 -22.589 1.00 90.69 174 ARG A CA 1
ATOM 1448 C C . ARG A 1 174 ? 16.352 -1.354 -22.784 1.00 90.69 174 ARG A C 1
ATOM 1450 O O . ARG A 1 174 ? 16.185 -2.181 -21.894 1.00 90.69 174 ARG A O 1
ATOM 1457 N N . LEU A 1 175 ? 15.743 -1.413 -23.963 1.00 90.19 175 LEU A N 1
ATOM 1458 C CA . LEU A 1 175 ? 14.852 -2.508 -24.321 1.00 90.19 175 LEU A CA 1
ATOM 1459 C C . LEU A 1 175 ? 15.664 -3.798 -24.501 1.00 90.19 175 LEU A C 1
ATOM 1461 O O . LEU A 1 175 ? 16.649 -3.820 -25.241 1.00 90.19 175 LEU A O 1
ATOM 1465 N N . SER A 1 176 ? 15.240 -4.871 -23.837 1.00 88.88 176 SER A N 1
ATOM 1466 C CA . SER A 1 176 ? 15.758 -6.213 -24.092 1.00 88.88 176 SER A CA 1
ATOM 1467 C C . SER A 1 176 ? 14.972 -6.840 -25.246 1.00 88.88 176 SER A C 1
ATOM 1469 O O . SER A 1 176 ? 13.763 -6.999 -25.111 1.00 88.88 176 SER A O 1
ATOM 1471 N N . PRO A 1 177 ? 15.612 -7.255 -26.353 1.00 86.31 177 PRO A N 1
ATOM 1472 C CA . PRO A 1 177 ? 14.915 -7.910 -27.461 1.00 86.31 177 PRO A CA 1
ATOM 1473 C C . PRO A 1 177 ? 14.617 -9.396 -27.191 1.00 86.31 177 PRO A C 1
ATOM 1475 O O . PRO A 1 177 ? 14.135 -10.090 -28.076 1.00 86.31 177 PRO A O 1
ATOM 1478 N N . LYS A 1 178 ? 14.960 -9.915 -26.002 1.00 89.88 178 LYS A N 1
ATOM 1479 C CA . LYS A 1 178 ? 14.846 -11.347 -25.677 1.00 89.88 178 LYS A CA 1
ATOM 1480 C C . LYS A 1 178 ? 13.413 -11.807 -25.425 1.00 89.88 178 LYS A C 1
ATOM 1482 O O . LYS A 1 178 ? 13.134 -12.985 -25.607 1.00 89.88 178 LYS A O 1
ATOM 1487 N N . TYR A 1 179 ? 12.551 -10.903 -24.967 1.00 88.50 179 TYR A N 1
ATOM 1488 C CA . TYR A 1 179 ? 11.185 -11.218 -24.575 1.00 88.50 179 TYR A CA 1
ATOM 1489 C C . TYR A 1 179 ? 10.238 -10.212 -25.220 1.00 88.50 179 TYR A C 1
ATOM 1491 O O . TYR A 1 179 ? 10.425 -9.002 -25.103 1.00 88.50 179 TYR A O 1
ATOM 1499 N N . SER A 1 180 ? 9.222 -10.735 -25.886 1.00 88.62 180 SER A N 1
ATOM 1500 C CA . SER A 1 180 ? 8.077 -10.007 -26.416 1.00 88.62 180 SER A CA 1
ATOM 1501 C C . SER A 1 180 ? 6.839 -10.836 -26.113 1.00 88.62 180 SER A C 1
ATOM 1503 O O . SER A 1 180 ? 6.937 -12.055 -25.988 1.00 88.62 180 SER A O 1
ATOM 1505 N N . VAL A 1 181 ? 5.700 -10.174 -25.970 1.00 88.44 181 VAL A N 1
ATOM 1506 C CA . VAL A 1 181 ? 4.420 -10.826 -25.707 1.00 88.44 181 VAL A CA 1
ATOM 1507 C C . VAL A 1 181 ? 3.362 -10.094 -26.517 1.00 88.44 181 VAL A C 1
ATOM 1509 O O . VAL A 1 181 ? 3.307 -8.859 -26.479 1.00 88.44 181 VAL A O 1
ATOM 1512 N N . GLU A 1 182 ? 2.574 -10.831 -27.288 1.00 88.19 182 GLU A N 1
ATOM 1513 C CA . GLU A 1 182 ? 1.412 -10.278 -27.975 1.00 88.19 182 GLU A CA 1
ATOM 1514 C C . GLU A 1 182 ? 0.219 -10.158 -27.015 1.00 88.19 182 GLU A C 1
ATOM 1516 O O . GLU A 1 182 ? 0.253 -10.568 -25.850 1.00 88.19 182 GLU A O 1
ATOM 1521 N N . LEU A 1 183 ? -0.853 -9.519 -27.480 1.00 81.62 183 LEU A N 1
ATOM 1522 C CA . LEU A 1 183 ? -2.094 -9.487 -26.717 1.00 81.62 183 LEU A CA 1
ATOM 1523 C C . LEU A 1 183 ? -2.610 -10.925 -26.535 1.00 81.62 183 LEU A C 1
ATOM 1525 O O . LEU A 1 183 ? -2.529 -11.728 -27.456 1.00 81.62 183 LEU A O 1
ATOM 1529 N N . ASP A 1 184 ? -3.131 -11.233 -25.349 1.00 81.88 184 ASP A N 1
ATOM 1530 C CA . ASP A 1 184 ? -3.678 -12.547 -24.974 1.00 81.88 184 ASP A CA 1
ATOM 1531 C C . ASP A 1 184 ? -2.669 -13.711 -24.906 1.00 81.88 184 ASP A C 1
ATOM 1533 O O . ASP A 1 184 ? -3.052 -14.842 -24.601 1.00 81.88 184 ASP A O 1
ATOM 1537 N N . GLU A 1 185 ? -1.374 -13.448 -25.090 1.00 87.38 185 GLU A N 1
ATOM 1538 C CA . GLU A 1 185 ? -0.330 -14.438 -24.839 1.00 87.38 185 GLU A CA 1
ATOM 1539 C C . GLU A 1 185 ? 0.020 -14.563 -23.348 1.00 87.38 185 GLU A C 1
ATOM 1541 O O . GLU A 1 185 ? -0.033 -13.608 -22.562 1.00 87.38 185 GLU A O 1
ATOM 1546 N N . VAL A 1 186 ? 0.430 -15.775 -22.968 1.00 86.75 186 VAL A N 1
ATOM 1547 C CA . VAL A 1 186 ? 0.986 -16.077 -21.646 1.00 86.75 186 VAL A CA 1
ATOM 1548 C C . VAL A 1 186 ? 2.305 -15.328 -21.485 1.00 86.75 186 VAL A C 1
ATOM 1550 O O . VAL A 1 186 ? 3.199 -15.422 -22.324 1.00 86.75 186 VAL A O 1
ATOM 1553 N N . VAL A 1 187 ? 2.439 -14.594 -20.382 1.00 87.81 187 VAL A N 1
ATOM 1554 C CA . VAL A 1 187 ? 3.636 -13.801 -20.088 1.00 87.81 187 VAL A CA 1
ATOM 1555 C C . VAL A 1 187 ? 4.806 -14.748 -19.792 1.00 87.81 187 VAL A C 1
ATOM 1557 O O . VAL A 1 187 ? 4.737 -15.477 -18.802 1.00 87.81 187 VAL A O 1
ATOM 1560 N N . PRO A 1 188 ? 5.887 -14.738 -20.598 1.00 86.25 188 PRO A N 1
ATOM 1561 C CA . PRO A 1 188 ? 6.976 -15.705 -20.451 1.00 86.25 188 PRO A CA 1
ATOM 1562 C C . PRO A 1 188 ? 7.861 -15.421 -19.233 1.00 86.25 188 PRO A C 1
ATOM 1564 O O . PRO A 1 188 ? 8.431 -16.340 -18.655 1.00 86.25 188 PRO A O 1
ATOM 1567 N N . VAL A 1 189 ? 8.006 -14.144 -18.868 1.00 88.75 189 VAL A N 1
ATOM 1568 C CA . VAL A 1 189 ? 8.791 -13.686 -17.716 1.00 88.75 189 VAL A CA 1
ATOM 1569 C C . VAL A 1 189 ? 8.087 -12.487 -17.094 1.00 88.75 189 VAL A C 1
ATOM 1571 O O . VAL A 1 189 ? 7.777 -11.522 -17.799 1.00 88.75 189 VAL A O 1
ATOM 1574 N N . ALA A 1 190 ? 7.851 -12.524 -15.783 1.00 89.00 190 ALA A N 1
ATOM 1575 C CA . ALA A 1 190 ? 7.319 -11.377 -15.061 1.00 89.00 190 ALA A CA 1
ATOM 1576 C C . ALA A 1 190 ? 8.269 -10.174 -15.178 1.00 89.00 190 ALA A C 1
ATOM 1578 O O . ALA A 1 190 ? 9.488 -10.304 -15.049 1.00 89.00 190 ALA A O 1
ATOM 1579 N N . GLY A 1 191 ? 7.729 -8.986 -15.430 1.00 89.50 191 GLY A N 1
ATOM 1580 C CA . GLY A 1 191 ? 8.544 -7.788 -15.563 1.00 89.50 191 GLY A CA 1
ATOM 1581 C C . GLY A 1 191 ? 7.848 -6.654 -16.291 1.00 89.50 191 GLY A C 1
ATOM 1582 O O . GLY A 1 191 ? 6.624 -6.608 -16.417 1.00 89.50 191 GLY A O 1
ATOM 1583 N N . MET A 1 192 ? 8.656 -5.712 -16.762 1.00 90.00 192 MET A N 1
ATOM 1584 C CA . MET A 1 192 ? 8.188 -4.498 -17.417 1.00 90.00 192 MET A CA 1
ATOM 1585 C C . MET A 1 192 ? 8.232 -4.644 -18.928 1.00 90.00 192 MET A C 1
ATOM 1587 O O . MET A 1 192 ? 9.275 -4.947 -19.507 1.00 90.00 192 MET A O 1
ATOM 1591 N N . TYR A 1 193 ? 7.105 -4.358 -19.561 1.00 90.50 193 TYR A N 1
ATOM 1592 C CA . TYR A 1 193 ? 6.945 -4.426 -21.002 1.00 90.50 193 TYR A CA 1
ATOM 1593 C C . TYR A 1 193 ? 6.611 -3.036 -21.529 1.00 90.50 193 TYR A C 1
ATOM 1595 O O . TYR A 1 193 ? 5.763 -2.326 -20.983 1.00 90.50 193 TYR A O 1
ATOM 1603 N N . ILE A 1 194 ? 7.308 -2.646 -22.593 1.00 90.00 194 ILE A N 1
ATOM 1604 C CA . ILE A 1 194 ? 7.070 -1.390 -23.297 1.00 90.00 194 ILE A CA 1
ATOM 1605 C C . ILE A 1 194 ? 6.270 -1.715 -24.556 1.00 90.00 194 ILE A C 1
ATOM 1607 O O . ILE A 1 194 ? 6.760 -2.487 -25.383 1.00 90.00 194 ILE A O 1
ATOM 1611 N N . PRO A 1 195 ? 5.064 -1.147 -24.719 1.00 88.19 195 PRO A N 1
ATOM 1612 C CA . PRO A 1 195 ? 4.298 -1.315 -25.943 1.00 88.19 195 PRO A CA 1
ATOM 1613 C C . PRO A 1 195 ? 5.068 -0.802 -27.162 1.00 88.19 195 PRO A C 1
ATOM 1615 O O . PRO A 1 195 ? 5.784 0.200 -27.094 1.00 88.19 195 PRO A O 1
ATOM 1618 N N . ASP A 1 196 ? 4.844 -1.422 -28.314 1.00 87.56 196 ASP A N 1
ATOM 1619 C CA . ASP A 1 196 ? 5.366 -0.998 -29.621 1.00 87.56 196 ASP A CA 1
ATOM 1620 C C . ASP A 1 196 ? 4.675 0.267 -30.183 1.00 87.56 196 ASP A C 1
ATOM 1622 O O . ASP A 1 196 ? 4.807 0.602 -31.364 1.00 87.56 196 ASP A O 1
ATOM 1626 N N . ARG A 1 197 ? 3.974 0.993 -29.304 1.00 85.12 197 ARG A N 1
ATOM 1627 C CA . ARG A 1 197 ? 3.171 2.183 -29.561 1.00 85.12 197 ARG A CA 1
ATOM 1628 C C . ARG A 1 197 ? 3.602 3.351 -28.678 1.00 85.12 197 ARG A C 1
ATOM 1630 O O . ARG A 1 197 ? 3.588 3.266 -27.450 1.00 85.12 197 ARG A O 1
ATOM 1637 N N . VAL A 1 198 ? 3.894 4.492 -29.303 1.00 83.81 198 VAL A N 1
ATOM 1638 C CA . VAL A 1 198 ? 4.335 5.713 -28.606 1.00 83.81 198 VAL A CA 1
ATOM 1639 C C . VAL A 1 198 ? 3.269 6.309 -27.695 1.00 83.81 198 VAL A C 1
ATOM 1641 O O . VAL A 1 198 ? 3.614 7.021 -26.756 1.00 83.81 198 VAL A O 1
ATOM 1644 N N . ASP A 1 199 ? 1.991 6.047 -27.964 1.00 83.38 199 ASP A N 1
ATOM 1645 C CA . ASP A 1 199 ? 0.846 6.602 -27.242 1.00 83.38 199 ASP A CA 1
ATOM 1646 C C . ASP A 1 199 ? 0.403 5.741 -26.046 1.00 83.38 199 ASP A C 1
ATOM 1648 O O . ASP A 1 199 ? -0.630 6.011 -25.433 1.00 83.38 199 ASP A O 1
ATOM 1652 N N . CYS A 1 200 ? 1.193 4.730 -25.675 1.00 84.12 200 CYS A N 1
ATOM 1653 C CA . CYS A 1 200 ? 0.936 3.860 -24.531 1.00 84.12 200 CYS A CA 1
ATOM 1654 C C . CYS A 1 200 ? 2.013 4.002 -23.439 1.00 84.12 200 CYS A C 1
ATOM 1656 O O . CYS A 1 200 ? 3.172 4.330 -23.717 1.00 84.12 200 CYS A O 1
ATOM 1658 N N . SER A 1 201 ? 1.610 3.753 -22.189 1.00 86.00 201 SER A N 1
ATOM 1659 C CA . SER A 1 201 ? 2.516 3.624 -21.041 1.00 86.00 201 SER A CA 1
ATOM 1660 C C . SER A 1 201 ? 3.093 2.215 -20.949 1.00 86.00 201 SER A C 1
ATOM 1662 O O . SER A 1 201 ? 2.469 1.248 -21.393 1.00 86.00 201 SER A O 1
ATOM 1664 N N . GLY A 1 202 ? 4.262 2.100 -20.323 1.00 85.50 202 GLY A N 1
ATOM 1665 C CA . GLY A 1 202 ? 4.812 0.830 -19.873 1.00 85.50 202 GLY A CA 1
ATOM 1666 C C . GLY A 1 202 ? 3.867 0.119 -18.904 1.00 85.50 202 GLY A C 1
ATOM 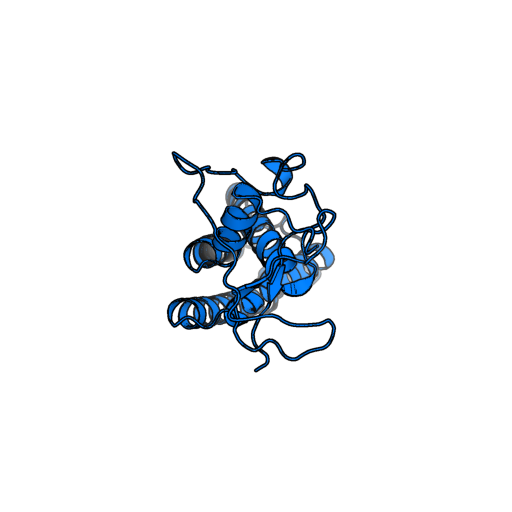1667 O O . GLY A 1 202 ? 3.102 0.747 -18.166 1.00 85.50 202 GLY A O 1
ATOM 1668 N N . ILE A 1 203 ? 3.921 -1.209 -18.916 1.00 87.62 203 ILE A N 1
ATOM 1669 C CA . ILE A 1 203 ? 3.064 -2.063 -18.097 1.00 87.62 203 ILE A CA 1
ATOM 1670 C C . ILE A 1 203 ? 3.898 -3.115 -17.377 1.00 87.62 203 ILE A C 1
ATOM 1672 O O . ILE A 1 203 ? 4.840 -3.669 -17.946 1.00 87.62 203 ILE A O 1
ATOM 1676 N N . ILE A 1 204 ? 3.528 -3.411 -16.132 1.00 87.75 204 ILE A N 1
ATOM 1677 C CA . ILE A 1 204 ? 4.020 -4.603 -15.452 1.00 87.75 204 ILE A CA 1
ATOM 1678 C C . ILE A 1 204 ? 3.137 -5.773 -15.849 1.00 87.75 204 ILE A C 1
ATOM 1680 O O . ILE A 1 204 ? 1.919 -5.749 -15.679 1.00 87.75 204 ILE A O 1
ATOM 1684 N N . LYS A 1 205 ? 3.772 -6.804 -16.391 1.00 87.12 205 LYS A N 1
ATOM 1685 C CA . LYS A 1 205 ? 3.149 -8.089 -16.661 1.00 87.12 205 LYS A CA 1
ATOM 1686 C C . LYS A 1 205 ? 3.674 -9.076 -15.633 1.00 87.12 205 LYS A C 1
ATOM 1688 O O . LYS A 1 205 ? 4.879 -9.190 -15.432 1.00 87.12 205 LYS A O 1
ATOM 1693 N N . LEU A 1 206 ? 2.749 -9.751 -14.974 1.00 84.62 206 LEU A N 1
ATOM 1694 C CA . LEU A 1 206 ? 3.044 -10.836 -14.051 1.00 84.62 206 LEU A CA 1
ATOM 1695 C C . LEU A 1 206 ? 3.059 -12.132 -14.858 1.00 84.62 206 LEU A C 1
ATOM 1697 O O . LEU A 1 206 ? 2.304 -12.250 -15.827 1.00 84.62 206 LEU A O 1
ATOM 1701 N N . ASP A 1 207 ? 3.923 -13.065 -14.492 1.00 76.25 207 ASP A N 1
ATOM 1702 C CA . ASP A 1 207 ? 3.863 -14.414 -15.029 1.00 76.25 207 ASP A CA 1
ATOM 1703 C C . ASP A 1 207 ? 2.517 -15.062 -14.679 1.00 76.25 207 ASP A C 1
ATOM 1705 O O . ASP A 1 207 ? 1.808 -14.682 -13.740 1.00 76.25 207 ASP A O 1
ATOM 1709 N N . SER A 1 208 ? 2.103 -15.990 -15.535 1.00 60.59 208 SER A N 1
ATOM 1710 C CA . SER A 1 208 ? 0.927 -16.808 -15.249 1.00 60.59 208 SER A CA 1
ATOM 1711 C C . SER A 1 208 ? 1.378 -17.893 -14.284 1.00 60.59 208 SER A C 1
ATOM 1713 O O . SER A 1 208 ? 2.249 -18.680 -14.649 1.00 60.59 208 SER A O 1
ATOM 1715 N N . ALA A 1 209 ? 0.829 -17.892 -13.069 1.00 50.22 209 ALA A N 1
ATOM 1716 C CA . ALA A 1 209 ? 0.902 -19.058 -12.193 1.00 50.22 209 ALA A CA 1
ATOM 1717 C C . ALA A 1 209 ? 0.175 -20.250 -12.833 1.00 50.22 209 ALA A C 1
ATOM 1719 O O . ALA A 1 209 ? -0.872 -20.010 -13.485 1.00 50.22 209 ALA A O 1
#

Foldseek 3Di:
DLQFDDDLLLQVLLCCLLALVLLVQLLVLLVQLLVLLVVQVVVDVVDDDPCQVVDDPLSNCCCPVVVPLSVLSVVLSVLSVVLSVVVVVVQSVSLCSLVSLVVSVVVCVPRHDPVSGPPVSSVSNVVSSVSSNLSSVSSCCQEPVDDFPCCSHVVDDCVRRNDSPDDPDGDDDDDDPPDDADPPGFGPAFDWDIHSDHRGGIHTDHGDD

Secondary structure (DSSP, 8-state):
-------HHHHHHHHHHTSHHHHHHHHHHHHHHHHHHHHHHHHHHHT--TTGGGS-GGG-HHHHIIIIIHHHHHHHHHHHHHHHHHHHTT-GGGGGGGHHHHHHHHHHHHH---TTS-HHHHHHHHHHHHHHHHHHHHHHIIIII-PPTTTTTTT--HHHH------SS-------TT----TTPPPSS-EEE--SSTTS--EEEPPP-

Radius of gyration: 20.84 Å; chains: 1; bounding box: 48×34×70 Å